Protein AF-K8F2C8-F1 (afdb_monomer_lite)

Structure (mmCIF, N/CA/C/O backbone):
data_AF-K8F2C8-F1
#
_entry.id   AF-K8F2C8-F1
#
loop_
_atom_site.group_PDB
_atom_site.id
_atom_site.type_symbol
_atom_site.label_atom_id
_atom_site.label_alt_id
_atom_site.label_comp_id
_atom_site.label_asym_id
_atom_site.label_entity_id
_atom_site.label_seq_id
_atom_site.pdbx_PDB_ins_code
_atom_site.Cartn_x
_atom_site.Cartn_y
_atom_site.Cartn_z
_atom_site.occupancy
_atom_site.B_iso_or_equiv
_atom_site.auth_seq_id
_atom_site.auth_comp_id
_atom_site.auth_asym_id
_atom_site.auth_atom_id
_atom_site.pdbx_PDB_model_num
ATOM 1 N N . MET A 1 1 ? 53.539 6.761 12.268 1.00 40.47 1 MET A N 1
ATOM 2 C CA . MET A 1 1 ? 52.309 6.015 12.620 1.00 40.47 1 MET A CA 1
ATOM 3 C C . MET A 1 1 ? 51.121 6.914 12.325 1.00 40.47 1 MET A C 1
ATOM 5 O O . MET A 1 1 ? 51.084 7.988 12.912 1.00 40.47 1 MET A O 1
ATOM 9 N N . PRO A 1 2 ? 50.198 6.564 11.417 1.00 45.69 2 PRO A N 1
ATOM 10 C CA . PRO A 1 2 ? 48.980 7.351 11.265 1.00 45.69 2 PRO A CA 1
ATOM 11 C C . PRO A 1 2 ? 48.032 7.079 12.452 1.00 45.69 2 PRO A C 1
ATOM 13 O O . PRO A 1 2 ? 48.014 5.955 12.968 1.00 45.69 2 PRO A O 1
ATOM 16 N N . PRO A 1 3 ? 47.279 8.086 12.929 1.00 49.25 3 PRO A N 1
ATOM 17 C CA . PRO A 1 3 ? 46.472 7.963 14.137 1.00 49.25 3 PRO A CA 1
ATOM 18 C C . PRO A 1 3 ? 45.245 7.069 13.907 1.00 49.25 3 PRO A C 1
ATOM 20 O O . PRO A 1 3 ? 44.587 7.124 12.868 1.00 49.25 3 PRO A O 1
ATOM 23 N N . LYS A 1 4 ? 44.935 6.232 14.905 1.00 49.88 4 LYS A N 1
ATOM 24 C CA . LYS A 1 4 ? 43.738 5.379 14.941 1.00 49.88 4 LYS A CA 1
ATOM 25 C C . LYS A 1 4 ? 42.472 6.249 14.965 1.00 49.88 4 LYS A C 1
ATOM 27 O O . LYS A 1 4 ? 42.338 7.094 15.846 1.00 49.88 4 LYS A O 1
ATOM 32 N N . LYS A 1 5 ? 41.524 6.006 14.049 1.00 49.94 5 LYS A N 1
ATOM 33 C CA . LYS A 1 5 ? 40.168 6.583 14.133 1.00 49.94 5 LYS A CA 1
ATOM 34 C C . LYS A 1 5 ? 39.400 5.950 15.309 1.00 49.94 5 LYS A C 1
ATOM 36 O O . LYS A 1 5 ? 39.512 4.735 15.500 1.00 49.94 5 LYS A O 1
ATOM 41 N N . PRO A 1 6 ? 38.633 6.736 16.087 1.00 42.62 6 PRO A N 1
ATOM 42 C CA . PRO A 1 6 ? 37.873 6.227 17.218 1.00 42.62 6 PRO A CA 1
ATOM 43 C C . PRO A 1 6 ? 36.674 5.405 16.739 1.00 42.62 6 PRO A C 1
ATOM 45 O O . PRO A 1 6 ? 35.927 5.800 15.846 1.00 42.62 6 PRO A O 1
ATOM 48 N N . SER A 1 7 ? 36.502 4.246 17.361 1.00 48.78 7 SER A N 1
ATOM 49 C CA . SER A 1 7 ? 35.310 3.411 17.283 1.00 48.78 7 SER A CA 1
ATOM 50 C C . SER A 1 7 ? 34.244 3.917 18.261 1.00 48.78 7 SER A C 1
ATOM 52 O O . SER A 1 7 ? 34.517 3.994 19.458 1.00 48.78 7 SER A O 1
ATOM 54 N N . GLY A 1 8 ? 33.028 4.186 17.778 1.00 36.22 8 GLY A N 1
ATOM 55 C CA . GLY A 1 8 ? 31.831 4.395 18.604 1.00 36.22 8 GLY A CA 1
ATOM 56 C C . GLY A 1 8 ? 30.598 4.773 17.769 1.00 36.22 8 GLY A C 1
ATOM 57 O O . GLY A 1 8 ? 30.751 5.154 16.611 1.00 36.22 8 GLY A O 1
ATOM 58 N N . PRO A 1 9 ? 29.386 4.689 18.343 1.00 43.44 9 PRO A N 1
ATOM 59 C CA . PRO A 1 9 ? 28.561 3.487 18.471 1.00 43.44 9 PRO A CA 1
ATOM 60 C C . PRO A 1 9 ? 27.470 3.416 17.382 1.00 43.44 9 PRO A C 1
ATOM 62 O O . PRO A 1 9 ? 27.145 4.400 16.725 1.00 43.44 9 PRO A O 1
ATOM 65 N N . GLY A 1 10 ? 26.920 2.219 17.163 1.00 42.66 10 GLY A N 1
ATOM 66 C CA . GLY A 1 10 ? 25.902 1.964 16.143 1.00 42.66 10 GLY A CA 1
ATOM 67 C C . GLY A 1 10 ? 24.552 2.645 16.399 1.00 42.66 10 GLY A C 1
ATOM 68 O O . GLY A 1 10 ? 24.189 2.917 17.539 1.00 42.66 10 GLY A O 1
ATOM 69 N N . GLY A 1 11 ? 23.787 2.825 15.316 1.00 41.03 11 GLY A N 1
ATOM 70 C CA . GLY A 1 11 ? 22.353 3.131 15.361 1.00 41.03 11 GLY A CA 1
ATOM 71 C C . GLY A 1 11 ? 21.960 4.448 14.696 1.00 41.03 11 GLY A C 1
ATOM 72 O O . GLY A 1 11 ? 21.657 5.421 15.370 1.00 41.03 11 GLY A O 1
ATOM 73 N N . GLY A 1 12 ? 21.914 4.470 13.366 1.00 32.62 12 GLY A N 1
ATOM 74 C CA . GLY A 1 12 ? 21.302 5.550 12.593 1.00 32.62 12 GLY A CA 1
ATOM 75 C C . GLY A 1 12 ? 21.410 5.234 11.108 1.00 32.62 12 GLY A C 1
ATOM 76 O O . GLY A 1 12 ? 22.465 4.798 10.652 1.00 32.62 12 GLY A O 1
ATOM 77 N N . SER A 1 13 ? 20.331 5.399 10.349 1.00 44.53 13 SER A N 1
ATOM 78 C CA . SER A 1 13 ? 20.260 5.227 8.891 1.00 44.53 13 SER A CA 1
ATOM 79 C C . SER A 1 13 ? 21.049 6.317 8.143 1.00 44.53 13 SER A C 1
ATOM 81 O O . SER A 1 13 ? 20.544 6.987 7.247 1.00 44.53 13 SER A O 1
ATOM 83 N N . GLY A 1 14 ? 22.320 6.498 8.506 1.00 46.97 14 GLY A N 1
ATOM 84 C CA . GLY A 1 14 ? 23.262 7.340 7.789 1.00 46.97 14 GLY A CA 1
ATOM 85 C C . GLY A 1 14 ? 23.516 6.737 6.415 1.00 46.97 14 GLY A C 1
ATOM 86 O O . GLY A 1 14 ? 23.875 5.559 6.309 1.00 46.97 14 GLY A O 1
ATOM 87 N N . LYS A 1 15 ? 23.303 7.533 5.362 1.00 58.59 15 LYS A N 1
ATOM 88 C CA . LYS A 1 15 ? 23.660 7.201 3.977 1.00 58.59 15 LYS A CA 1
ATOM 89 C C . LYS A 1 15 ? 25.053 6.556 3.983 1.00 58.59 15 LYS A C 1
ATOM 91 O O . LYS A 1 15 ? 26.046 7.207 4.299 1.00 58.59 15 LYS A O 1
ATOM 96 N N . ARG A 1 16 ? 25.129 5.246 3.721 1.00 61.78 16 ARG A N 1
ATOM 97 C CA . ARG A 1 16 ? 26.404 4.516 3.777 1.00 61.78 16 ARG A CA 1
ATOM 98 C C . ARG A 1 16 ? 27.283 5.003 2.630 1.00 61.78 16 ARG A C 1
ATOM 100 O O . ARG A 1 16 ? 26.817 5.053 1.492 1.00 61.78 16 ARG A O 1
ATOM 107 N N . ARG A 1 17 ? 28.543 5.333 2.930 1.00 69.88 17 ARG A N 1
ATOM 108 C CA . ARG A 1 17 ? 29.541 5.718 1.922 1.00 69.88 17 ARG A CA 1
ATOM 109 C C . ARG A 1 17 ? 29.597 4.640 0.819 1.00 69.88 17 ARG A C 1
ATOM 111 O O . ARG A 1 17 ? 29.743 3.460 1.161 1.00 69.88 17 ARG A O 1
ATOM 118 N N . PRO A 1 18 ? 29.436 4.995 -0.471 1.00 66.19 18 PRO A N 1
ATOM 119 C CA . PRO A 1 18 ? 29.554 4.037 -1.566 1.00 66.19 18 PRO A CA 1
ATOM 120 C C . PRO A 1 18 ? 30.934 3.372 -1.570 1.00 66.19 18 PRO A C 1
ATOM 122 O O . PRO A 1 18 ? 31.946 3.999 -1.268 1.00 66.19 18 PRO A O 1
ATOM 125 N N . SER A 1 19 ? 30.987 2.084 -1.908 1.00 81.75 19 SER A N 1
ATOM 126 C CA . SER A 1 19 ? 32.263 1.374 -2.049 1.00 81.75 19 SER A CA 1
ATOM 127 C C . SER A 1 19 ? 33.006 1.844 -3.305 1.00 81.75 19 SER A C 1
ATOM 129 O O . SER A 1 19 ? 32.373 2.045 -4.340 1.00 81.75 19 SER A O 1
ATOM 131 N N . ALA A 1 20 ? 34.342 1.896 -3.250 1.00 82.81 20 ALA A N 1
ATOM 132 C CA . ALA A 1 20 ? 35.220 2.167 -4.399 1.00 82.81 20 ALA A CA 1
ATOM 133 C C . ALA A 1 20 ? 34.895 1.317 -5.636 1.00 82.81 20 ALA A C 1
ATOM 135 O O . ALA A 1 20 ? 34.961 1.791 -6.768 1.00 82.81 20 ALA A O 1
ATOM 136 N N . TYR A 1 21 ? 34.459 0.076 -5.413 1.00 83.94 21 TYR A N 1
ATOM 137 C CA . TYR A 1 21 ? 34.021 -0.811 -6.483 1.00 83.94 21 TYR A CA 1
ATOM 138 C C . TYR A 1 21 ? 32.757 -0.308 -7.195 1.00 83.94 21 TYR A C 1
ATOM 140 O O . TYR A 1 21 ? 32.628 -0.480 -8.401 1.00 83.94 21 TYR A O 1
ATOM 148 N N . ILE A 1 22 ? 31.825 0.329 -6.482 1.00 84.44 22 ILE A N 1
ATOM 149 C CA . ILE A 1 22 ? 30.572 0.826 -7.064 1.00 84.44 22 ILE A CA 1
ATOM 150 C C . ILE A 1 22 ? 30.851 1.989 -8.016 1.00 84.44 22 ILE A C 1
ATOM 152 O O . ILE A 1 22 ? 30.393 1.931 -9.154 1.00 84.44 22 ILE A O 1
ATOM 156 N N . VAL A 1 23 ? 31.667 2.965 -7.611 1.00 85.12 23 VAL A N 1
ATOM 157 C CA . VAL A 1 23 ? 32.076 4.083 -8.484 1.00 85.12 23 VAL A CA 1
ATOM 158 C C . VAL A 1 23 ? 32.865 3.579 -9.695 1.00 85.12 23 VAL A C 1
ATOM 160 O O . VAL A 1 23 ? 32.592 3.955 -10.837 1.00 85.12 23 VAL A O 1
ATOM 163 N N . PHE A 1 24 ? 33.758 2.611 -9.482 1.00 87.12 24 PHE A N 1
ATOM 164 C CA . PHE A 1 24 ? 34.440 1.939 -10.583 1.00 87.12 24 PHE A CA 1
ATOM 165 C C . PHE A 1 24 ? 33.460 1.261 -11.549 1.00 87.12 24 PHE A C 1
ATOM 167 O O . PHE A 1 24 ? 33.586 1.412 -12.767 1.00 87.12 24 PHE A O 1
ATOM 174 N N . THR A 1 25 ? 32.466 0.531 -11.029 1.00 86.06 25 THR A N 1
ATOM 175 C CA . THR A 1 25 ? 31.481 -0.154 -11.871 1.00 86.06 25 THR A CA 1
ATOM 176 C C . THR A 1 25 ? 30.634 0.821 -12.671 1.00 86.06 25 THR A C 1
ATOM 178 O O . THR A 1 25 ? 30.349 0.521 -13.824 1.00 86.06 25 THR A O 1
ATOM 181 N N . THR A 1 26 ? 30.259 1.977 -12.114 1.00 86.56 26 THR A N 1
ATOM 182 C CA . THR A 1 26 ? 29.463 2.986 -12.824 1.00 86.56 26 THR A CA 1
ATOM 183 C C . THR A 1 26 ? 30.246 3.622 -13.964 1.00 86.56 26 THR A C 1
ATOM 185 O O . THR A 1 26 ? 29.715 3.733 -15.066 1.00 86.56 26 THR A O 1
ATOM 188 N N . GLU A 1 27 ? 31.522 3.943 -13.750 1.00 86.38 27 GLU A N 1
ATOM 189 C CA . GLU A 1 27 ? 32.384 4.523 -14.789 1.00 86.38 27 GLU A CA 1
ATOM 190 C C . GLU A 1 27 ? 32.731 3.522 -15.892 1.00 86.38 27 GLU A C 1
ATOM 192 O O . GLU A 1 27 ? 32.796 3.863 -17.072 1.00 86.38 27 GLU A O 1
ATOM 197 N N . ASN A 1 28 ? 32.917 2.254 -15.524 1.00 86.44 28 ASN A N 1
ATOM 198 C CA . ASN A 1 28 ? 33.346 1.221 -16.462 1.00 86.44 28 ASN A CA 1
ATOM 199 C C . ASN A 1 28 ? 32.180 0.495 -17.141 1.00 86.44 28 ASN A C 1
ATOM 201 O O . ASN A 1 28 ? 32.417 -0.292 -18.059 1.00 86.44 28 ASN A O 1
ATOM 205 N N . ARG A 1 29 ? 30.928 0.753 -16.737 1.00 87.19 29 ARG A N 1
ATOM 206 C CA . ARG A 1 29 ? 29.737 0.079 -17.276 1.00 87.19 29 ARG A CA 1
ATOM 207 C C . ARG A 1 29 ? 29.555 0.304 -18.767 1.00 87.19 29 ARG A C 1
ATOM 209 O O . ARG A 1 29 ? 29.344 -0.661 -19.498 1.00 87.19 29 ARG A O 1
ATOM 216 N N . GLU A 1 30 ? 29.652 1.550 -19.217 1.00 88.00 30 GLU A N 1
ATOM 217 C CA . GLU A 1 30 ? 29.448 1.891 -20.628 1.00 88.00 30 GLU A CA 1
ATOM 218 C C . GLU A 1 30 ? 30.614 1.407 -21.499 1.00 88.00 30 GLU A C 1
ATOM 220 O O . GLU A 1 30 ? 30.388 0.862 -22.577 1.00 88.00 30 GLU A O 1
ATOM 225 N N . SER A 1 31 ? 31.852 1.479 -20.995 1.00 89.19 31 SER A N 1
ATOM 226 C CA . SER A 1 31 ? 33.018 0.886 -21.665 1.00 89.19 31 SER A CA 1
ATOM 227 C C . SER A 1 31 ? 32.883 -0.636 -21.805 1.00 89.19 31 SER A C 1
ATOM 229 O O . SER A 1 31 ? 33.101 -1.181 -22.885 1.00 89.19 31 SER A O 1
ATOM 231 N N . ALA A 1 32 ? 32.479 -1.329 -20.738 1.00 86.38 32 ALA A N 1
ATOM 232 C CA . ALA A 1 32 ? 32.255 -2.772 -20.760 1.00 86.38 32 ALA A CA 1
ATOM 233 C C . ALA A 1 32 ? 31.111 -3.160 -21.712 1.00 86.38 32 ALA A C 1
ATOM 235 O O . ALA A 1 32 ? 31.209 -4.146 -22.437 1.00 86.38 32 ALA A O 1
ATOM 236 N N . LYS A 1 33 ? 30.036 -2.364 -21.752 1.00 87.06 33 LYS A N 1
ATOM 237 C CA . LYS A 1 33 ? 28.908 -2.558 -22.669 1.00 87.06 33 LYS A CA 1
ATOM 238 C C . LYS A 1 33 ? 29.323 -2.378 -24.130 1.00 87.06 33 LYS A C 1
ATOM 240 O O . LYS A 1 33 ? 28.938 -3.196 -24.960 1.00 87.06 33 LYS A O 1
ATOM 245 N N . LYS A 1 34 ? 30.112 -1.345 -24.439 1.00 87.06 34 LYS A N 1
ATOM 246 C CA . LYS A 1 34 ? 30.620 -1.084 -25.791 1.00 87.06 34 LYS A CA 1
ATOM 247 C C . LYS A 1 34 ? 31.548 -2.203 -26.269 1.00 87.06 34 LYS A C 1
ATOM 249 O O . LYS A 1 34 ? 31.347 -2.712 -27.363 1.00 87.06 34 LYS A O 1
ATOM 254 N N . GLU A 1 35 ? 32.470 -2.656 -25.420 1.00 87.38 35 GLU A N 1
ATOM 255 C CA . GLU A 1 35 ? 33.380 -3.761 -25.754 1.00 87.38 35 GLU A CA 1
ATOM 256 C C . GLU A 1 35 ? 32.621 -5.071 -26.011 1.00 87.38 35 GLU A C 1
ATOM 258 O O . GLU A 1 35 ? 32.921 -5.799 -26.955 1.00 87.38 35 GLU A O 1
ATOM 263 N N . LEU A 1 36 ? 31.608 -5.380 -25.196 1.00 85.62 36 LEU A N 1
ATOM 264 C CA . LEU A 1 36 ? 30.788 -6.572 -25.416 1.00 85.62 36 LEU A CA 1
ATOM 265 C C . LEU A 1 36 ? 29.954 -6.464 -26.702 1.00 85.62 36 LEU A C 1
ATOM 267 O O . LEU A 1 36 ? 29.797 -7.462 -27.402 1.00 85.62 36 LEU A O 1
ATOM 271 N N . ASN A 1 37 ? 29.476 -5.264 -27.039 1.00 84.62 37 ASN A N 1
ATOM 272 C CA . ASN A 1 37 ? 28.757 -4.999 -28.283 1.00 84.62 37 ASN A CA 1
ATOM 273 C C . ASN A 1 37 ? 29.657 -5.175 -29.522 1.00 84.62 37 ASN A C 1
ATOM 275 O O . ASN A 1 37 ? 29.259 -5.824 -30.485 1.00 84.62 37 ASN A O 1
ATOM 279 N N . GLU A 1 38 ? 30.891 -4.667 -29.471 1.00 86.62 38 GLU A N 1
ATOM 280 C CA . GLU A 1 38 ? 31.903 -4.819 -30.531 1.00 86.62 38 GLU A CA 1
ATOM 281 C C . GLU A 1 38 ? 32.352 -6.276 -30.711 1.00 86.62 38 GLU A C 1
ATOM 283 O O . GLU A 1 38 ? 32.602 -6.717 -31.829 1.00 86.62 38 GLU A O 1
ATOM 288 N N . LYS A 1 39 ? 32.374 -7.060 -29.627 1.00 82.88 39 LYS A N 1
ATOM 289 C CA . LYS A 1 39 ? 32.643 -8.509 -29.654 1.00 82.88 39 LYS A CA 1
ATOM 290 C C . LYS A 1 39 ? 31.464 -9.354 -30.164 1.00 82.88 39 LYS A C 1
ATOM 292 O O . LYS A 1 39 ? 31.506 -10.578 -30.065 1.00 82.88 39 LYS A O 1
ATOM 297 N N . GLY A 1 40 ? 30.417 -8.725 -30.702 1.00 80.00 40 GLY A N 1
ATOM 298 C CA . GLY A 1 40 ? 29.272 -9.395 -31.324 1.00 80.00 40 GLY A CA 1
ATOM 299 C C . GLY A 1 40 ? 28.087 -9.651 -30.390 1.00 80.00 40 GLY A C 1
ATOM 300 O O . GLY A 1 40 ? 27.090 -10.230 -30.818 1.00 80.00 40 GLY A O 1
ATOM 301 N N . ASN A 1 41 ? 28.140 -9.203 -29.130 1.00 74.38 41 ASN A N 1
ATOM 302 C CA . ASN A 1 41 ? 27.009 -9.302 -28.211 1.00 74.38 41 ASN A CA 1
ATOM 303 C C . ASN A 1 41 ? 26.144 -8.036 -28.302 1.00 74.38 41 ASN A C 1
ATOM 305 O O . ASN A 1 41 ? 26.246 -7.151 -27.456 1.00 74.38 41 ASN A O 1
ATOM 309 N N . LEU A 1 42 ? 25.282 -7.970 -29.327 1.00 70.38 42 LEU A N 1
ATOM 310 C CA . LEU A 1 42 ? 24.439 -6.810 -29.683 1.00 70.38 42 LEU A CA 1
ATOM 311 C C . LEU A 1 42 ? 23.580 -6.256 -28.527 1.00 70.38 42 LEU A C 1
ATOM 313 O O . LEU A 1 42 ? 23.116 -5.115 -28.559 1.00 70.38 42 LEU A O 1
ATOM 317 N N . LYS A 1 43 ? 23.350 -7.067 -27.487 1.00 75.31 43 LYS A N 1
ATOM 318 C CA . LYS A 1 43 ? 22.657 -6.664 -26.264 1.00 75.31 43 LYS A CA 1
ATOM 319 C C . LYS A 1 43 ? 23.249 -7.400 -25.057 1.00 75.31 43 LYS A C 1
ATOM 321 O O . LYS A 1 43 ? 22.684 -8.405 -24.623 1.00 75.31 43 LYS A O 1
ATOM 326 N N . PRO A 1 44 ? 24.363 -6.911 -24.486 1.00 77.44 44 PRO A N 1
ATOM 327 C CA . PRO A 1 44 ? 25.031 -7.626 -23.415 1.00 77.44 44 PRO A CA 1
ATOM 328 C C . PRO A 1 44 ? 24.170 -7.655 -22.154 1.00 77.44 44 PRO A C 1
ATOM 330 O O . PRO A 1 44 ? 23.658 -6.630 -21.693 1.00 77.44 44 PRO A O 1
ATOM 333 N N . GLY A 1 45 ? 23.996 -8.856 -21.601 1.00 81.62 45 GLY A N 1
ATOM 334 C CA . GLY A 1 45 ? 23.251 -9.060 -20.369 1.00 81.62 45 GLY A CA 1
ATOM 335 C C . GLY A 1 45 ? 23.963 -8.420 -19.180 1.00 81.62 45 GLY A C 1
ATOM 336 O O . GLY A 1 45 ? 25.190 -8.314 -19.140 1.00 81.62 45 GLY A O 1
ATOM 337 N N . MET A 1 46 ? 23.198 -8.030 -18.157 1.00 79.44 46 MET A N 1
ATOM 338 C CA . MET A 1 46 ? 23.757 -7.435 -16.935 1.00 79.44 46 MET A CA 1
ATOM 339 C C . MET A 1 46 ? 24.815 -8.332 -16.267 1.00 79.44 46 MET A C 1
ATOM 341 O O . MET A 1 46 ? 25.772 -7.819 -15.692 1.00 79.44 46 MET A O 1
ATOM 345 N N . GLY A 1 47 ? 24.674 -9.658 -16.386 1.00 81.56 47 GLY A N 1
ATOM 346 C CA . GLY A 1 47 ? 25.643 -10.630 -15.877 1.00 81.56 47 GLY A CA 1
ATOM 347 C C . GLY A 1 47 ? 26.984 -10.621 -16.616 1.00 81.56 47 GLY A C 1
ATOM 348 O O . GLY A 1 47 ? 28.025 -10.726 -15.973 1.00 81.56 47 GLY A O 1
ATOM 349 N N . ASP A 1 48 ? 26.988 -10.443 -17.937 1.00 82.38 48 ASP A N 1
ATOM 350 C CA . ASP A 1 48 ? 28.222 -10.442 -18.736 1.00 82.38 48 ASP A CA 1
ATOM 351 C C . ASP A 1 48 ? 29.008 -9.145 -18.537 1.00 82.38 48 ASP A C 1
ATOM 353 O O . ASP A 1 48 ? 30.226 -9.165 -18.356 1.00 82.38 48 ASP A O 1
ATOM 357 N N . ILE A 1 49 ? 28.288 -8.023 -18.444 1.00 82.88 49 ILE A N 1
ATOM 358 C CA . ILE A 1 49 ? 28.853 -6.720 -18.081 1.00 82.88 49 ILE A CA 1
ATOM 359 C C . ILE A 1 49 ? 29.493 -6.794 -16.686 1.00 82.88 49 ILE A C 1
ATOM 361 O O . ILE A 1 49 ? 30.629 -6.361 -16.499 1.00 82.88 49 ILE A O 1
ATOM 365 N N . ALA A 1 50 ? 28.804 -7.391 -15.707 1.00 85.25 50 ALA A N 1
ATOM 366 C CA . ALA A 1 50 ? 29.324 -7.536 -14.348 1.00 85.25 50 ALA A CA 1
ATOM 367 C C . ALA A 1 50 ? 30.579 -8.425 -14.282 1.00 85.25 50 ALA A C 1
ATOM 369 O O . ALA A 1 50 ? 31.522 -8.088 -13.564 1.00 85.25 50 ALA A O 1
ATOM 370 N N . LYS A 1 51 ? 30.628 -9.524 -15.048 1.00 87.25 51 LYS A N 1
ATOM 371 C CA . LYS A 1 51 ? 31.816 -10.392 -15.142 1.00 87.25 51 LYS A CA 1
ATOM 372 C C . LYS A 1 51 ? 33.020 -9.644 -15.716 1.00 87.25 51 LYS A C 1
ATOM 374 O O . LYS A 1 51 ? 34.108 -9.738 -15.152 1.00 87.25 51 LYS A O 1
ATOM 379 N N . LEU A 1 52 ? 32.822 -8.869 -16.786 1.00 86.00 52 LEU A N 1
ATOM 380 C CA . LEU A 1 52 ? 33.893 -8.095 -17.419 1.00 86.00 52 LEU A CA 1
ATOM 381 C C . LEU A 1 52 ? 34.433 -7.002 -16.482 1.00 86.00 52 LEU A C 1
ATOM 383 O O . LEU A 1 52 ? 35.642 -6.885 -16.300 1.00 86.00 52 LEU A O 1
ATOM 387 N N . ILE A 1 53 ? 33.546 -6.252 -15.821 1.00 87.25 53 ILE A N 1
ATOM 388 C CA . ILE A 1 53 ? 33.926 -5.206 -14.857 1.00 87.25 53 ILE A CA 1
ATOM 389 C C . ILE A 1 53 ? 34.628 -5.806 -13.634 1.00 87.25 53 ILE A C 1
ATOM 391 O O . ILE A 1 53 ? 35.642 -5.274 -13.189 1.00 87.25 53 ILE A O 1
ATOM 395 N N . SER A 1 54 ? 34.140 -6.933 -13.106 1.00 85.31 54 SER A N 1
ATOM 396 C CA . SER A 1 54 ? 34.787 -7.619 -11.982 1.00 85.31 54 SER A CA 1
ATOM 397 C C . SER A 1 54 ? 36.189 -8.114 -12.348 1.00 85.31 54 SER A C 1
ATOM 399 O O . SER A 1 54 ? 37.113 -7.977 -11.546 1.00 85.31 54 SER A O 1
ATOM 401 N N . GLY A 1 55 ? 36.372 -8.634 -13.567 1.00 86.38 55 GLY A N 1
ATOM 402 C CA . GLY A 1 55 ? 37.686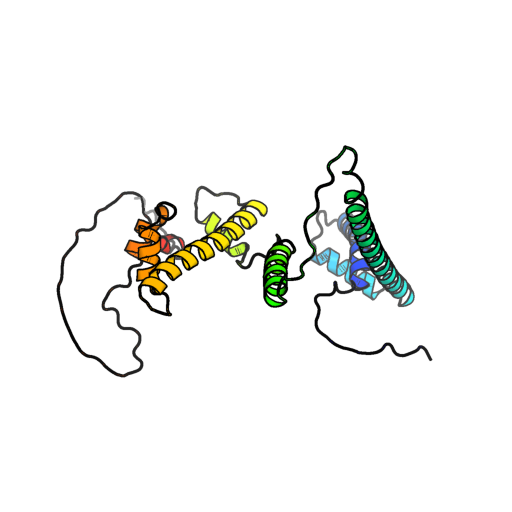 -9.004 -14.096 1.00 86.38 55 GLY A CA 1
ATOM 403 C C . GLY A 1 55 ? 38.634 -7.809 -14.185 1.00 86.38 55 GLY A C 1
ATOM 404 O O . GLY A 1 55 ? 39.763 -7.889 -13.708 1.00 86.38 55 GLY A O 1
ATOM 405 N N . ARG A 1 56 ? 38.154 -6.669 -14.700 1.00 86.88 56 ARG A N 1
ATOM 406 C CA . ARG A 1 56 ? 38.936 -5.425 -14.738 1.00 86.88 56 ARG A CA 1
ATOM 407 C C . ARG A 1 56 ? 39.334 -4.972 -13.333 1.00 86.88 56 ARG A C 1
ATOM 409 O O . ARG A 1 56 ? 40.513 -4.769 -13.093 1.00 86.88 56 ARG A O 1
ATOM 416 N N . TRP A 1 57 ? 38.401 -4.918 -12.380 1.00 86.06 57 TRP A N 1
ATOM 417 C CA . TRP A 1 57 ? 38.691 -4.526 -10.991 1.00 86.06 57 TRP A CA 1
ATOM 418 C C . TRP A 1 57 ? 39.750 -5.402 -10.310 1.00 86.06 57 TRP A C 1
ATOM 420 O O . TRP A 1 57 ? 40.563 -4.902 -9.537 1.00 86.06 57 TRP A O 1
ATOM 430 N N . LYS A 1 58 ? 39.755 -6.711 -10.590 1.00 88.50 58 LYS A N 1
ATOM 431 C CA . LYS A 1 58 ? 40.774 -7.634 -10.066 1.00 88.50 58 LYS A CA 1
ATOM 432 C C . LYS A 1 58 ? 42.163 -7.367 -10.647 1.00 88.50 58 LYS A C 1
ATOM 434 O O . LYS A 1 58 ? 43.139 -7.559 -9.932 1.00 88.50 58 LYS A O 1
ATOM 439 N N . ASN A 1 59 ? 42.228 -6.914 -11.897 1.00 87.50 59 ASN A N 1
ATOM 440 C CA . ASN A 1 59 ? 43.474 -6.617 -12.602 1.00 87.50 59 ASN A CA 1
ATOM 441 C C . ASN A 1 59 ? 43.994 -5.192 -12.358 1.00 87.50 59 ASN A C 1
ATOM 443 O O . ASN A 1 59 ? 45.122 -4.905 -12.742 1.00 87.50 59 ASN A O 1
ATOM 447 N N . LEU A 1 60 ? 43.204 -4.311 -11.730 1.00 86.56 60 LEU A N 1
ATOM 448 C CA . LEU A 1 60 ? 43.683 -2.995 -11.307 1.00 86.56 60 LEU A CA 1
ATOM 449 C C . LEU A 1 60 ? 44.737 -3.133 -10.204 1.00 86.56 60 LEU A C 1
ATOM 451 O O . LEU A 1 60 ? 44.589 -3.921 -9.259 1.00 86.56 60 LEU A O 1
ATOM 455 N N . THR A 1 61 ? 45.763 -2.297 -10.299 1.00 88.12 61 THR A N 1
ATOM 456 C CA . THR A 1 61 ? 46.776 -2.120 -9.257 1.00 88.12 61 THR A CA 1
ATOM 457 C C . THR A 1 61 ? 46.178 -1.452 -8.013 1.00 88.12 61 THR A C 1
ATOM 459 O O . THR A 1 61 ? 45.118 -0.821 -8.065 1.00 88.12 61 THR A O 1
ATOM 462 N N . GLU A 1 62 ? 46.835 -1.587 -6.857 1.00 82.12 62 GLU A N 1
ATOM 463 C CA . GLU A 1 62 ? 46.353 -0.936 -5.629 1.00 82.12 62 GLU A CA 1
ATOM 464 C C . GLU A 1 62 ? 46.378 0.596 -5.725 1.00 82.12 62 GLU A C 1
ATOM 466 O O . GLU A 1 62 ? 45.506 1.242 -5.149 1.00 82.12 62 GLU A O 1
ATOM 471 N N . GLU A 1 63 ? 47.287 1.175 -6.513 1.00 84.81 63 GLU A N 1
ATOM 472 C CA . GLU A 1 63 ? 47.346 2.617 -6.792 1.00 84.81 63 GLU A CA 1
ATOM 473 C C . GLU A 1 63 ? 46.138 3.088 -7.617 1.00 84.81 63 GLU A C 1
ATOM 475 O O . GLU A 1 63 ? 45.496 4.091 -7.302 1.00 84.81 63 GLU A O 1
ATOM 480 N N . GLU A 1 64 ? 45.741 2.321 -8.633 1.00 84.44 64 GLU A N 1
ATOM 481 C CA . GLU A 1 64 ? 44.549 2.634 -9.425 1.00 84.44 64 GLU A CA 1
ATOM 482 C C . GLU A 1 64 ? 43.268 2.458 -8.608 1.00 84.44 64 GLU A C 1
ATOM 484 O O . GLU A 1 64 ? 42.352 3.273 -8.707 1.00 84.44 64 GLU A O 1
A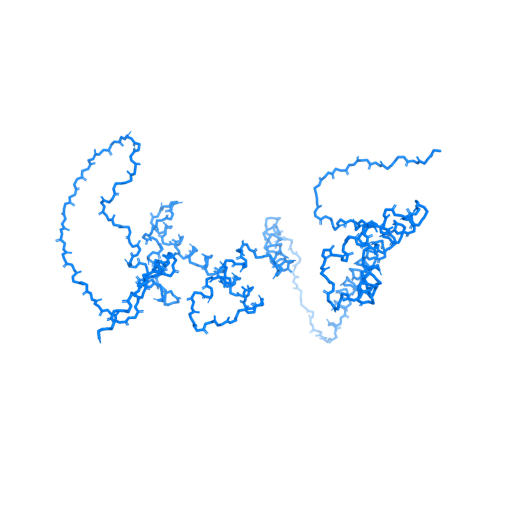TOM 489 N N . LYS A 1 65 ? 43.199 1.437 -7.744 1.00 83.00 65 LYS A N 1
ATOM 490 C CA . LYS A 1 65 ? 42.081 1.279 -6.798 1.00 83.00 65 LYS A CA 1
ATOM 491 C C . LYS A 1 65 ? 42.043 2.409 -5.774 1.00 83.00 65 LYS A C 1
ATOM 493 O O . LYS A 1 65 ? 40.952 2.807 -5.366 1.00 83.00 65 LYS A O 1
ATOM 498 N N . GLN A 1 66 ? 43.202 2.922 -5.362 1.00 84.81 66 GLN A N 1
ATOM 499 C CA . GLN A 1 66 ? 43.316 4.051 -4.443 1.00 84.81 66 GLN A CA 1
ATOM 500 C C . GLN A 1 66 ? 42.701 5.320 -5.047 1.00 84.81 66 GLN A C 1
ATOM 502 O O . GLN A 1 66 ? 41.908 5.974 -4.374 1.00 84.81 66 GLN A O 1
ATOM 507 N N . LYS A 1 67 ? 42.906 5.571 -6.345 1.00 87.44 67 LYS A N 1
ATOM 508 C CA . LYS A 1 67 ? 42.230 6.658 -7.075 1.00 87.44 67 LYS A CA 1
ATOM 509 C C . LYS A 1 67 ? 40.701 6.573 -6.987 1.00 87.44 67 LYS A C 1
ATOM 511 O O . LYS A 1 67 ? 40.034 7.589 -6.809 1.00 87.44 67 LYS A O 1
ATOM 516 N N . PHE A 1 68 ? 40.125 5.370 -7.072 1.00 84.31 68 PHE A N 1
ATOM 517 C CA . PHE A 1 68 ? 38.675 5.189 -6.913 1.00 84.31 68 PHE A CA 1
ATOM 518 C C . PHE A 1 68 ? 38.213 5.337 -5.460 1.00 84.31 68 PHE A C 1
ATOM 520 O O . PHE A 1 68 ? 37.104 5.814 -5.233 1.00 84.31 68 PHE A O 1
ATOM 527 N N . LYS A 1 69 ? 39.041 4.973 -4.471 1.00 82.94 69 LYS A N 1
ATOM 528 C CA . LYS A 1 69 ? 38.747 5.213 -3.046 1.00 82.94 69 LYS A CA 1
ATOM 529 C C . LYS A 1 69 ? 38.711 6.711 -2.736 1.00 82.94 69 LYS A C 1
ATOM 531 O O . LYS A 1 69 ? 37.742 7.169 -2.143 1.00 82.94 69 LYS A O 1
ATOM 536 N N . GLU A 1 70 ? 39.706 7.458 -3.204 1.00 85.38 70 GLU A N 1
ATOM 537 C CA . GLU A 1 70 ? 39.785 8.916 -3.042 1.00 85.38 70 GLU A CA 1
ATOM 538 C C . GLU A 1 70 ? 38.647 9.626 -3.772 1.00 85.38 70 GLU A C 1
ATOM 540 O O . GLU A 1 70 ? 38.019 10.527 -3.222 1.00 85.38 70 GLU A O 1
ATOM 545 N N . LYS A 1 71 ? 38.307 9.172 -4.984 1.00 81.81 71 LYS A N 1
ATOM 546 C CA . LYS A 1 71 ? 37.159 9.700 -5.725 1.00 81.81 71 LYS A CA 1
ATOM 547 C C . LYS A 1 71 ? 35.834 9.468 -4.991 1.00 81.81 71 LYS A C 1
ATOM 549 O O . LYS A 1 71 ? 35.015 10.377 -4.933 1.00 81.81 71 LYS A O 1
ATOM 554 N N . CYS A 1 72 ? 35.641 8.294 -4.386 1.00 82.12 72 CYS A N 1
ATOM 555 C CA . CYS A 1 72 ? 34.461 8.032 -3.553 1.00 82.12 72 CYS A CA 1
ATOM 556 C C . CYS A 1 72 ? 34.403 8.927 -2.315 1.00 82.12 72 CYS A C 1
ATOM 558 O O . CYS A 1 72 ? 33.317 9.341 -1.921 1.00 82.12 72 CYS A O 1
ATOM 560 N N . GLU A 1 73 ? 35.549 9.177 -1.680 1.00 79.75 73 GLU A N 1
ATOM 561 C CA . GLU A 1 73 ? 35.640 10.035 -0.497 1.00 79.75 73 GLU A CA 1
ATOM 562 C C . GLU A 1 73 ? 35.283 11.477 -0.861 1.00 79.75 73 GLU A C 1
ATOM 564 O O . GLU A 1 73 ? 34.374 12.048 -0.265 1.00 79.75 73 GLU A O 1
ATOM 569 N N . LYS A 1 74 ? 35.873 11.991 -1.942 1.00 83.00 74 LYS A N 1
ATOM 570 C CA . LYS A 1 74 ? 35.599 13.330 -2.460 1.00 83.00 74 LYS A CA 1
ATOM 571 C C . LYS A 1 74 ? 34.140 13.524 -2.887 1.00 83.00 74 LYS A C 1
ATOM 573 O O . LYS A 1 74 ? 33.520 14.490 -2.465 1.00 83.00 74 LYS A O 1
ATOM 578 N N . GLU A 1 75 ? 33.563 12.611 -3.673 1.00 81.19 75 GLU A N 1
ATOM 579 C CA . GLU A 1 75 ? 32.160 12.727 -4.116 1.00 81.19 75 GLU A CA 1
ATOM 580 C C . GLU A 1 75 ? 31.161 12.633 -2.954 1.00 81.19 75 GLU A C 1
ATOM 582 O O . GLU A 1 75 ? 30.087 13.237 -2.999 1.00 81.19 75 GLU A O 1
ATOM 587 N N . PHE A 1 76 ? 31.490 11.865 -1.911 1.00 79.12 76 PHE A N 1
ATOM 588 C CA . PHE A 1 76 ? 30.660 11.783 -0.715 1.00 79.12 76 PHE A CA 1
ATOM 589 C C . PHE A 1 76 ? 30.733 13.075 0.099 1.00 79.12 76 PHE A C 1
ATOM 591 O O . PHE A 1 76 ? 29.688 13.600 0.479 1.00 79.12 76 PHE A O 1
ATOM 598 N N . ASP A 1 77 ? 31.939 13.593 0.326 1.00 76.69 77 ASP A N 1
ATOM 599 C CA . ASP A 1 77 ? 32.152 14.804 1.115 1.00 76.69 77 ASP A CA 1
ATOM 600 C C . ASP A 1 77 ? 31.582 16.043 0.390 1.00 76.69 77 ASP A C 1
ATOM 602 O O . ASP A 1 77 ? 30.875 16.833 1.009 1.00 76.69 77 ASP A O 1
ATOM 606 N N . GLU A 1 78 ? 31.744 16.159 -0.936 1.00 82.19 78 GLU A N 1
ATOM 607 C CA . GLU A 1 78 ? 31.120 17.219 -1.754 1.00 82.19 78 GLU A CA 1
ATOM 608 C C . GLU A 1 78 ? 29.587 17.157 -1.726 1.00 82.19 78 GLU A C 1
ATOM 610 O O . GLU A 1 78 ? 28.900 18.179 -1.761 1.00 82.19 78 GLU A O 1
ATOM 615 N N . LYS A 1 79 ? 29.017 15.948 -1.693 1.00 77.44 79 LYS A N 1
ATOM 616 C CA . LYS A 1 79 ? 27.568 15.773 -1.588 1.00 77.44 79 LYS A CA 1
ATOM 617 C C . LYS A 1 79 ? 27.064 16.149 -0.197 1.00 77.44 79 LYS A C 1
ATOM 619 O O . LYS A 1 79 ? 26.019 16.783 -0.097 1.00 77.44 79 LYS A O 1
ATOM 624 N N . GLU A 1 80 ? 27.787 15.774 0.853 1.00 77.12 80 GLU A N 1
ATOM 625 C CA . GLU A 1 80 ? 27.470 16.151 2.232 1.00 77.12 80 GLU A CA 1
ATOM 626 C C . GLU A 1 80 ? 27.583 17.672 2.435 1.00 77.12 80 GLU A C 1
ATOM 628 O O . GLU A 1 80 ? 26.734 18.276 3.090 1.00 77.12 80 GLU A O 1
ATOM 633 N N . GLU A 1 81 ? 28.580 18.307 1.818 1.00 78.88 81 GLU A N 1
ATOM 634 C CA . GLU A 1 81 ? 28.748 19.759 1.808 1.00 78.88 81 GLU A CA 1
ATOM 635 C C . GLU A 1 81 ? 27.630 20.461 1.029 1.00 78.88 81 GLU A C 1
ATOM 637 O O . GLU A 1 81 ? 27.055 21.424 1.533 1.00 78.88 81 GLU A O 1
ATOM 642 N N . ARG A 1 82 ? 27.240 19.944 -0.145 1.00 75.75 82 ARG A N 1
ATOM 643 C CA . ARG A 1 82 ? 26.094 20.462 -0.909 1.00 75.75 82 ARG A CA 1
ATOM 644 C C . ARG A 1 82 ? 24.794 20.375 -0.111 1.00 75.75 82 ARG A C 1
ATOM 646 O O . ARG A 1 82 ? 24.072 21.359 -0.041 1.00 75.75 82 ARG A O 1
ATOM 653 N N . GLU A 1 83 ? 24.528 19.233 0.523 1.00 79.81 83 GLU A N 1
ATOM 654 C CA . GLU A 1 83 ? 23.350 19.043 1.383 1.00 79.81 83 GLU A CA 1
ATOM 655 C C . GLU A 1 83 ? 23.389 19.974 2.613 1.00 79.81 83 GLU A C 1
ATOM 657 O O . GLU A 1 83 ? 22.356 20.471 3.063 1.00 79.81 83 GLU A O 1
ATOM 662 N N . ARG A 1 84 ? 24.580 20.253 3.162 1.00 75.44 84 ARG A N 1
ATOM 663 C CA . ARG A 1 84 ? 24.765 21.231 4.246 1.00 75.44 84 ARG A CA 1
ATOM 664 C C . ARG A 1 84 ? 24.504 22.663 3.776 1.00 75.44 84 ARG A C 1
ATOM 666 O O . ARG A 1 84 ? 23.893 23.416 4.530 1.00 75.44 84 ARG A O 1
ATOM 673 N N . ASN A 1 85 ? 24.972 23.030 2.584 1.00 74.06 85 ASN A N 1
ATOM 674 C CA . ASN A 1 85 ? 24.781 24.361 2.014 1.00 74.06 85 ASN A CA 1
ATOM 675 C C . ASN A 1 85 ? 23.311 24.604 1.651 1.00 74.06 85 ASN A C 1
ATOM 677 O O . ASN A 1 85 ? 22.753 25.613 2.053 1.00 74.06 85 ASN A O 1
ATOM 681 N N . GLU A 1 86 ? 22.654 23.634 1.014 1.00 78.81 86 GLU A N 1
ATOM 682 C CA . GLU A 1 86 ? 21.217 23.672 0.703 1.00 78.81 86 GLU A CA 1
ATOM 683 C C . GLU A 1 86 ? 20.369 23.835 1.974 1.00 78.81 86 GLU A C 1
ATOM 685 O O . GLU A 1 86 ? 19.507 24.703 2.041 1.00 78.81 86 GLU A O 1
ATOM 690 N N . ARG A 1 87 ? 20.695 23.105 3.050 1.00 74.25 87 ARG A N 1
ATOM 691 C CA . ARG A 1 87 ? 20.038 23.275 4.358 1.00 74.25 87 ARG A CA 1
ATOM 692 C C . ARG A 1 87 ? 20.312 24.639 5.007 1.00 74.25 87 ARG A C 1
ATOM 694 O O . ARG A 1 87 ? 19.554 25.063 5.879 1.00 74.25 87 ARG A O 1
ATOM 701 N N . ALA A 1 88 ? 21.432 25.282 4.683 1.00 71.44 88 ALA A N 1
ATOM 702 C CA . ALA A 1 88 ? 21.753 26.619 5.172 1.00 71.44 88 ALA A CA 1
ATOM 703 C C . ALA A 1 88 ? 21.012 27.700 4.372 1.00 71.44 88 ALA A C 1
ATOM 705 O O . ALA A 1 88 ? 20.564 28.675 4.969 1.00 71.44 88 ALA A O 1
ATOM 706 N N . ASP A 1 89 ? 20.833 27.500 3.067 1.00 66.56 89 ASP A N 1
ATOM 707 C CA . ASP A 1 89 ? 20.054 28.387 2.200 1.00 66.56 89 ASP A CA 1
ATOM 708 C C . ASP A 1 89 ? 18.546 28.271 2.497 1.00 66.56 89 ASP A C 1
ATOM 710 O O . ASP A 1 89 ? 17.899 29.294 2.700 1.00 66.56 89 ASP A O 1
ATOM 714 N N . GLU A 1 90 ? 18.015 27.061 2.734 1.00 61.38 90 GLU A N 1
ATOM 715 C CA . GLU A 1 90 ? 16.635 26.857 3.222 1.00 61.38 90 GLU A CA 1
ATOM 716 C C . GLU A 1 90 ? 16.355 27.591 4.544 1.00 61.38 90 GLU A C 1
ATOM 718 O O . GLU A 1 90 ? 15.231 28.013 4.798 1.00 61.38 90 GLU A O 1
ATOM 723 N N . LYS A 1 91 ? 17.364 27.748 5.411 1.00 59.66 91 LYS A N 1
ATOM 724 C CA . LYS A 1 91 ? 17.220 28.512 6.660 1.00 59.66 91 LYS A CA 1
ATOM 725 C C . LYS A 1 91 ? 17.213 30.021 6.431 1.00 59.66 91 LYS A C 1
ATOM 727 O O . LYS A 1 91 ? 16.520 30.721 7.159 1.00 59.66 91 LYS A O 1
ATOM 732 N N . LYS A 1 92 ? 17.954 30.513 5.436 1.00 58.22 92 LYS A N 1
ATOM 733 C CA . LYS A 1 92 ? 17.968 31.937 5.075 1.00 58.22 92 LYS A CA 1
ATOM 734 C C . LYS A 1 92 ? 16.673 32.357 4.381 1.00 58.22 92 LYS A C 1
ATOM 736 O O . LYS A 1 92 ? 16.158 33.419 4.695 1.00 58.22 92 LYS A O 1
ATOM 741 N N . ASP A 1 93 ? 16.105 31.501 3.532 1.00 50.62 93 ASP A N 1
ATOM 742 C CA . ASP A 1 93 ? 14.811 31.752 2.874 1.00 50.62 93 ASP A CA 1
ATOM 743 C C . ASP A 1 93 ? 13.621 31.766 3.857 1.00 50.62 93 ASP A C 1
ATOM 745 O O . ASP A 1 93 ? 12.558 32.308 3.545 1.00 50.62 93 ASP A O 1
ATOM 749 N N . VAL A 1 94 ? 13.784 31.168 5.044 1.00 51.72 94 VAL A N 1
ATOM 750 C CA . VAL A 1 94 ? 12.822 31.261 6.155 1.00 51.72 94 VAL A CA 1
ATOM 751 C C . VAL A 1 94 ? 13.007 32.571 6.926 1.00 51.72 94 VAL A C 1
ATOM 753 O O . VAL A 1 94 ? 12.017 33.224 7.225 1.00 51.72 94 VAL A O 1
ATOM 756 N N . GLU A 1 95 ? 14.247 33.002 7.181 1.00 47.91 95 GLU A N 1
ATOM 757 C CA . GLU A 1 95 ? 14.532 34.260 7.896 1.00 47.91 95 GLU A CA 1
ATOM 758 C C . GLU A 1 95 ? 14.230 35.534 7.074 1.00 47.91 95 GLU A C 1
ATOM 760 O O . GLU A 1 95 ? 13.933 36.572 7.662 1.00 47.91 95 GLU A O 1
ATOM 765 N N . ASP A 1 96 ? 14.274 35.485 5.735 1.00 45.38 96 ASP A N 1
ATOM 766 C CA . ASP A 1 96 ? 13.991 36.647 4.864 1.00 45.38 96 ASP A CA 1
ATOM 767 C C . ASP A 1 96 ? 12.483 36.846 4.579 1.00 45.38 96 ASP A C 1
ATOM 769 O O . ASP A 1 96 ? 12.064 37.906 4.110 1.00 45.38 96 ASP A O 1
ATOM 773 N N . LYS A 1 97 ? 11.637 35.850 4.896 1.00 42.56 97 LYS A N 1
ATOM 774 C CA . LYS A 1 97 ? 10.166 35.965 4.818 1.00 42.56 97 LYS A CA 1
ATOM 775 C C . LYS A 1 97 ? 9.532 36.634 6.038 1.00 42.56 97 LYS A C 1
ATOM 777 O O . LYS A 1 97 ? 8.434 37.158 5.906 1.00 42.56 97 LYS A O 1
ATOM 782 N N . ASP A 1 98 ? 10.232 36.687 7.168 1.00 47.03 98 ASP A N 1
ATOM 783 C CA . ASP A 1 98 ? 9.754 37.330 8.402 1.00 47.03 98 ASP A CA 1
ATOM 784 C C . ASP A 1 98 ? 10.020 38.854 8.438 1.00 47.03 98 ASP A C 1
ATOM 786 O O . ASP A 1 98 ? 9.804 39.496 9.461 1.00 47.03 98 ASP A O 1
ATOM 790 N N . LYS A 1 99 ? 10.518 39.459 7.347 1.00 46.53 99 LYS A N 1
ATOM 791 C CA . LYS A 1 99 ? 10.909 40.886 7.300 1.00 46.53 99 LYS A CA 1
ATOM 792 C C . LYS A 1 99 ? 10.171 41.750 6.276 1.00 46.53 99 LYS A C 1
ATOM 794 O O . LYS A 1 99 ? 10.625 42.864 6.018 1.00 46.53 99 LYS A O 1
ATOM 799 N N . LYS A 1 100 ? 9.087 41.272 5.654 1.00 42.06 100 LYS A N 1
ATOM 800 C CA . LYS A 1 100 ? 8.458 42.012 4.543 1.00 42.06 100 LYS A CA 1
ATOM 801 C C . LYS A 1 100 ? 6.963 42.299 4.640 1.00 42.06 100 LYS A C 1
ATOM 803 O O . LYS A 1 100 ? 6.402 42.723 3.638 1.00 42.06 100 LYS A O 1
ATOM 808 N N . ASP A 1 101 ? 6.367 42.165 5.814 1.00 40.59 101 ASP A N 1
ATOM 809 C CA . ASP A 1 101 ? 5.001 42.627 6.057 1.00 40.59 101 ASP A CA 1
ATOM 810 C C . ASP A 1 101 ? 5.001 43.471 7.337 1.00 40.59 101 ASP A C 1
ATOM 812 O O . ASP A 1 101 ? 4.737 42.929 8.396 1.00 40.59 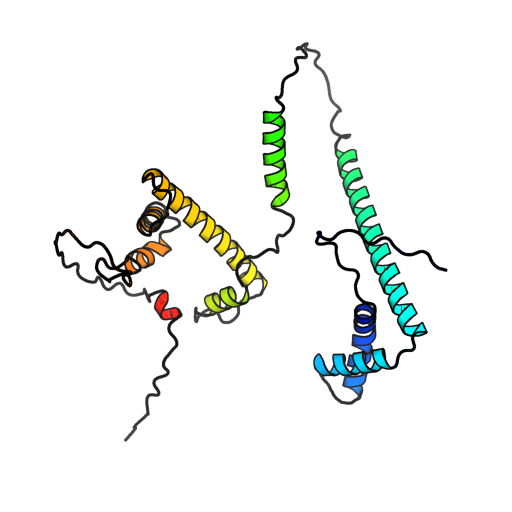101 ASP A O 1
ATOM 816 N N . ASP A 1 102 ? 5.390 44.747 7.248 1.00 38.38 102 ASP A N 1
ATOM 817 C CA . ASP A 1 102 ? 5.059 45.792 8.235 1.00 38.38 102 ASP A CA 1
ATOM 818 C C . ASP A 1 102 ? 5.350 47.174 7.609 1.00 38.38 102 ASP A C 1
ATOM 820 O O . ASP A 1 102 ? 6.352 47.820 7.904 1.00 38.38 102 ASP A O 1
ATOM 824 N N . ASP A 1 103 ? 4.479 47.591 6.688 1.00 41.59 103 ASP A N 1
ATOM 825 C CA . ASP A 1 103 ? 4.215 48.997 6.351 1.00 41.59 103 ASP A CA 1
ATOM 826 C C . ASP A 1 103 ? 2.681 49.121 6.241 1.00 41.59 103 ASP A C 1
ATOM 828 O O . ASP A 1 103 ? 2.100 48.657 5.258 1.00 41.59 103 ASP A O 1
ATOM 832 N N . ASP A 1 104 ? 2.031 49.587 7.315 1.00 36.75 104 ASP A N 1
ATOM 833 C CA . ASP A 1 104 ? 0.962 50.611 7.324 1.00 36.75 104 ASP A CA 1
ATOM 834 C C . ASP A 1 104 ? 0.150 50.579 8.646 1.00 36.75 104 ASP A C 1
ATOM 836 O O . ASP A 1 104 ? -0.711 49.728 8.865 1.00 36.75 104 ASP A O 1
ATOM 840 N N . ASP A 1 105 ? 0.486 51.566 9.485 1.00 37.31 105 ASP A N 1
ATOM 841 C CA . ASP A 1 105 ? -0.345 52.448 10.322 1.00 37.31 105 ASP A CA 1
ATOM 842 C C . ASP A 1 105 ? -1.224 51.959 11.501 1.00 37.31 105 ASP A C 1
ATOM 844 O O . ASP A 1 105 ? -2.201 51.230 11.363 1.00 37.31 105 ASP A O 1
ATOM 848 N N . GLU A 1 106 ? -0.866 52.546 12.658 1.00 41.53 106 GLU A N 1
ATOM 849 C CA . GLU A 1 106 ? -1.693 53.126 13.736 1.00 41.53 106 GLU A CA 1
ATOM 850 C C . GLU A 1 106 ? -2.822 52.281 14.363 1.00 41.53 106 GLU A C 1
ATOM 852 O O . GLU A 1 106 ? -3.897 52.113 13.804 1.00 41.53 106 GLU A O 1
ATOM 857 N N . ASP A 1 107 ? -2.619 51.849 15.614 1.00 34.09 107 ASP A N 1
ATOM 858 C CA . ASP A 1 107 ? -3.335 52.450 16.753 1.00 34.09 107 ASP A CA 1
ATOM 859 C C . ASP A 1 107 ? -2.796 51.921 18.097 1.00 34.09 107 ASP A C 1
ATOM 861 O O . ASP A 1 107 ? -2.663 50.721 18.349 1.00 34.09 107 ASP A O 1
ATOM 865 N N . GLU A 1 108 ? -2.447 52.869 18.962 1.00 48.75 108 GLU A N 1
ATOM 866 C CA . GLU A 1 108 ? -1.979 52.681 20.329 1.00 48.75 108 GLU A CA 1
ATOM 867 C C . GLU A 1 108 ? -3.184 52.379 21.238 1.00 48.75 108 GLU A C 1
ATOM 869 O O . GLU A 1 108 ? -3.891 53.302 21.624 1.00 48.75 108 GLU A O 1
ATOM 874 N N . GLU A 1 109 ? -3.418 51.115 21.620 1.00 35.97 109 GLU A N 1
ATOM 875 C CA . GLU A 1 109 ? -4.219 50.799 22.814 1.00 35.97 109 GLU A CA 1
ATOM 876 C C . GLU A 1 109 ? -3.614 49.674 23.675 1.00 35.97 109 GLU A C 1
ATOM 878 O O . GLU A 1 109 ? -3.138 48.633 23.220 1.00 35.97 109 GLU A O 1
ATOM 883 N N . ASP A 1 110 ? -3.623 49.971 24.969 1.00 46.00 110 ASP A N 1
ATOM 884 C CA . ASP A 1 110 ? -2.865 49.425 26.087 1.00 46.00 110 ASP A CA 1
ATOM 885 C C . ASP A 1 110 ? -3.533 48.168 26.678 1.00 46.00 110 ASP A C 1
ATOM 887 O O . ASP A 1 110 ? -4.630 48.263 27.229 1.00 46.00 110 ASP A O 1
ATOM 891 N N . LEU A 1 111 ? -2.894 46.986 26.605 1.00 31.23 111 LEU A N 1
ATOM 892 C CA . LEU A 1 111 ? -3.346 45.774 27.315 1.00 31.23 111 LEU A CA 1
ATOM 893 C C . LEU A 1 111 ? -2.184 44.869 27.799 1.00 31.23 111 LEU A C 1
ATOM 895 O O . LEU A 1 111 ? -1.110 44.829 27.196 1.00 31.23 111 LEU A O 1
ATOM 899 N N . PRO A 1 112 ? -2.374 44.153 28.929 1.00 41.16 112 PRO A N 1
ATOM 900 C CA . PRO A 1 112 ? -1.319 43.869 29.897 1.00 41.16 112 PRO A CA 1
ATOM 901 C C . PRO A 1 112 ? -0.529 42.586 29.608 1.00 41.16 112 PRO A C 1
ATOM 903 O O . PRO A 1 112 ? -1.041 41.599 29.085 1.00 41.16 112 PRO A O 1
ATOM 906 N N . LYS A 1 113 ? 0.732 42.583 30.049 1.00 43.91 113 LYS A N 1
ATOM 907 C CA . LYS A 1 113 ? 1.592 41.395 30.123 1.00 43.91 113 LYS A CA 1
ATOM 908 C C . LYS A 1 113 ? 1.107 40.473 31.246 1.00 43.91 113 LYS A C 1
ATOM 910 O O . LYS A 1 113 ? 1.193 40.869 32.404 1.00 43.91 113 LYS A O 1
ATOM 915 N N . GLU A 1 114 ? 0.702 39.245 30.928 1.00 36.78 114 GLU A N 1
ATOM 916 C CA . GLU A 1 114 ? 0.668 38.147 31.902 1.00 36.78 114 GLU A CA 1
ATOM 917 C C . GLU A 1 114 ? 1.049 36.804 31.259 1.00 36.78 114 GLU A C 1
ATOM 919 O O . GLU A 1 114 ? 0.528 36.393 30.222 1.00 36.78 114 GLU A O 1
ATOM 924 N N . ASP A 1 115 ? 2.023 36.153 31.890 1.00 51.62 115 ASP A N 1
ATOM 925 C CA . ASP A 1 115 ? 2.609 34.868 31.539 1.00 51.62 115 ASP A CA 1
ATOM 926 C C . ASP A 1 115 ? 1.621 33.707 31.735 1.00 51.62 115 ASP A C 1
ATOM 928 O O . ASP A 1 115 ? 1.017 33.578 32.799 1.00 51.62 115 ASP A O 1
ATOM 932 N N . GLY A 1 116 ? 1.533 32.772 30.780 1.00 43.16 116 GLY A N 1
ATOM 933 C CA . GLY A 1 116 ? 0.892 31.487 31.078 1.00 43.16 116 GLY A CA 1
ATOM 934 C C . GLY A 1 116 ? 0.487 30.622 29.893 1.00 43.16 116 GLY A C 1
ATOM 935 O O . GLY A 1 116 ? -0.698 30.445 29.646 1.00 43.16 116 GLY A O 1
ATOM 936 N N . MET A 1 117 ? 1.449 29.986 29.223 1.00 45.09 117 MET A N 1
ATOM 937 C CA . MET A 1 117 ? 1.179 28.685 28.599 1.00 45.09 117 MET A CA 1
ATOM 938 C C . MET A 1 117 ? 1.958 27.643 29.385 1.00 45.09 117 MET A C 1
ATOM 940 O O . MET A 1 117 ? 3.184 27.739 29.505 1.00 45.09 117 MET A O 1
ATOM 944 N N . THR A 1 118 ? 1.241 26.691 29.972 1.00 64.19 118 THR A N 1
ATOM 945 C CA . THR A 1 118 ? 1.834 25.661 30.822 1.00 64.19 118 THR A CA 1
ATOM 946 C C . THR A 1 118 ? 2.791 24.789 30.011 1.00 64.19 118 THR A C 1
ATOM 948 O O . THR A 1 118 ? 2.646 24.604 28.801 1.00 64.19 118 THR A O 1
ATOM 951 N N . GLU A 1 119 ? 3.792 24.216 30.675 1.00 60.16 119 GLU A N 1
ATOM 952 C CA . GLU A 1 119 ? 4.756 23.317 30.032 1.00 60.16 119 GLU A CA 1
ATOM 953 C C . GLU A 1 119 ? 4.058 22.113 29.370 1.00 60.16 119 GLU A C 1
ATOM 955 O O . GLU A 1 119 ? 4.474 21.657 28.307 1.00 60.16 119 GLU A O 1
ATOM 960 N N . ALA A 1 120 ? 2.926 21.672 29.931 1.00 54.72 120 ALA A N 1
ATOM 961 C CA . ALA A 1 120 ? 2.071 20.640 29.354 1.00 54.72 120 ALA A CA 1
ATOM 962 C C . ALA A 1 120 ? 1.417 21.078 28.032 1.00 54.72 120 ALA A C 1
ATOM 964 O O . ALA A 1 120 ? 1.375 20.292 27.088 1.00 54.72 120 ALA A O 1
ATOM 965 N N . GLU A 1 121 ? 0.953 22.324 27.924 1.00 59.88 121 GLU A N 1
ATOM 966 C CA . GLU A 1 121 ? 0.376 22.864 26.686 1.00 59.88 121 GLU A CA 1
ATOM 967 C C . GLU A 1 121 ? 1.439 23.041 25.602 1.00 59.88 121 GLU A C 1
ATOM 969 O O . GLU A 1 121 ? 1.204 22.655 24.456 1.00 59.88 121 GLU A O 1
ATOM 974 N N . ARG A 1 122 ? 2.646 23.501 25.965 1.00 63.00 122 ARG A N 1
ATOM 975 C CA . ARG A 1 122 ? 3.791 23.536 25.038 1.00 63.00 122 ARG A CA 1
ATOM 976 C C . ARG A 1 122 ? 4.188 22.140 24.576 1.00 63.00 122 ARG A C 1
ATOM 978 O O . ARG A 1 122 ? 4.472 21.959 23.397 1.00 63.00 122 ARG A O 1
ATOM 985 N N . LEU A 1 123 ? 4.175 21.145 25.465 1.00 65.00 123 LEU A N 1
ATOM 986 C CA . LEU A 1 123 ? 4.510 19.763 25.121 1.00 65.00 123 LEU A CA 1
ATOM 987 C C . LEU A 1 123 ? 3.444 19.129 24.218 1.00 65.00 123 LEU A C 1
ATOM 989 O O . LEU A 1 123 ? 3.786 18.415 23.277 1.00 65.00 123 LEU A O 1
ATOM 993 N N . VAL A 1 124 ? 2.159 19.409 24.457 1.00 72.62 124 VAL A N 1
ATOM 994 C CA . VAL A 1 124 ? 1.058 18.963 23.590 1.00 72.62 124 VAL A CA 1
ATOM 995 C C . VAL A 1 124 ? 1.164 19.629 22.222 1.00 72.62 124 VAL A C 1
ATOM 997 O O . VAL A 1 124 ? 1.103 18.928 21.216 1.00 72.62 124 VAL A O 1
ATOM 1000 N N . GLN A 1 125 ? 1.420 20.937 22.168 1.00 68.56 125 GLN A N 1
ATOM 1001 C CA . GLN A 1 125 ? 1.595 21.676 20.918 1.00 68.56 125 GLN A CA 1
ATOM 1002 C C . GLN A 1 125 ? 2.841 21.204 20.150 1.00 68.56 125 GLN A C 1
ATOM 1004 O O . GLN A 1 125 ? 2.776 20.978 18.944 1.00 68.56 125 GLN A O 1
ATOM 1009 N N . GLN A 1 126 ? 3.950 20.939 20.847 1.00 67.06 126 GLN A N 1
ATOM 1010 C CA . GLN A 1 126 ? 5.179 20.384 20.277 1.00 67.06 126 GLN A CA 1
ATOM 1011 C C . GLN A 1 126 ? 4.985 18.948 19.774 1.00 67.06 126 GLN A C 1
ATOM 1013 O O . GLN A 1 126 ? 5.455 18.616 18.689 1.00 67.06 126 GLN A O 1
ATOM 1018 N N . THR A 1 127 ? 4.256 18.107 20.514 1.00 69.44 127 THR A N 1
ATOM 1019 C CA . THR A 1 127 ? 3.936 16.726 20.113 1.00 69.44 127 THR A CA 1
ATOM 1020 C C . THR A 1 127 ? 3.002 16.712 18.903 1.00 69.44 127 THR A C 1
ATOM 1022 O O . THR A 1 127 ? 3.192 15.924 17.976 1.00 69.44 127 THR A O 1
ATOM 1025 N N . GLN A 1 128 ? 2.016 17.611 18.870 1.00 68.19 128 GLN A N 1
ATOM 1026 C CA . GLN A 1 128 ? 1.076 17.752 17.760 1.00 68.19 128 GLN A CA 1
ATOM 1027 C C . GLN A 1 128 ? 1.793 18.253 16.494 1.00 68.19 128 GLN A C 1
ATOM 1029 O O . GLN A 1 128 ? 1.573 17.714 15.411 1.00 68.19 128 GLN A O 1
ATOM 1034 N N . MET A 1 129 ? 2.746 19.178 16.644 1.00 60.50 129 MET A N 1
ATOM 1035 C CA . MET A 1 129 ? 3.592 19.688 15.561 1.00 60.50 129 MET A CA 1
ATOM 1036 C C . MET A 1 129 ? 4.618 18.646 15.072 1.00 60.50 129 MET A C 1
ATOM 1038 O O . MET A 1 129 ? 4.791 18.469 13.868 1.00 60.50 129 MET A O 1
ATOM 1042 N N . GLN A 1 130 ? 5.223 17.859 15.972 1.00 58.81 130 GLN A N 1
ATOM 1043 C CA . GLN A 1 130 ? 6.078 16.714 15.613 1.00 58.81 130 GLN A CA 1
ATOM 1044 C C . GLN A 1 130 ? 5.302 15.603 14.896 1.00 58.81 130 GLN A C 1
ATOM 1046 O O . GLN A 1 130 ? 5.838 14.965 13.988 1.00 58.81 130 GLN A O 1
ATOM 1051 N N . SER A 1 131 ? 4.043 15.366 15.279 1.00 59.41 131 SER A N 1
ATOM 1052 C CA . SER A 1 131 ? 3.176 14.394 14.608 1.00 59.41 131 SER A CA 1
ATOM 1053 C C . SER A 1 131 ? 2.803 14.833 13.191 1.00 59.41 131 SER A C 1
ATOM 1055 O O . SER A 1 131 ? 2.624 13.969 12.337 1.00 59.41 131 SER A O 1
ATOM 1057 N N . MET A 1 132 ? 2.701 16.140 12.932 1.00 53.97 132 MET A N 1
ATOM 1058 C CA . MET A 1 132 ? 2.476 16.683 11.588 1.00 53.97 132 MET A CA 1
ATOM 1059 C C . MET A 1 132 ? 3.763 16.656 10.744 1.00 53.97 132 MET A C 1
ATOM 1061 O O . MET A 1 132 ? 3.721 16.265 9.585 1.00 53.97 132 MET A O 1
ATOM 1065 N N . MET A 1 133 ? 4.931 16.946 11.332 1.00 49.38 133 MET A N 1
ATOM 1066 C CA . MET A 1 133 ? 6.221 16.959 10.614 1.00 49.38 133 MET A CA 1
ATOM 1067 C C . MET A 1 133 ? 6.780 15.570 10.256 1.00 49.38 133 MET A C 1
ATOM 1069 O O . MET A 1 133 ? 7.633 15.454 9.375 1.00 49.38 133 MET A O 1
ATOM 1073 N N . ASN A 1 134 ? 6.316 14.505 10.913 1.00 54.75 134 ASN A N 1
ATOM 1074 C CA . ASN A 1 134 ? 6.734 13.132 10.608 1.00 54.75 134 ASN A CA 1
ATOM 1075 C C . ASN A 1 134 ? 5.933 12.474 9.470 1.00 54.75 134 ASN A C 1
ATOM 1077 O O . ASN A 1 134 ? 6.243 11.339 9.107 1.00 54.75 134 ASN A O 1
ATOM 1081 N N . GLN A 1 135 ? 4.926 13.145 8.894 1.00 50.12 135 GLN A N 1
ATOM 1082 C CA . GLN A 1 135 ? 4.132 12.567 7.800 1.00 50.12 135 GLN A CA 1
ATOM 1083 C C . GLN A 1 135 ? 4.759 12.734 6.406 1.00 50.12 135 GLN A C 1
ATOM 1085 O O . GLN A 1 135 ? 4.407 11.971 5.507 1.00 50.12 135 GLN A O 1
ATOM 1090 N N . ASP A 1 136 ? 5.765 13.602 6.240 1.00 48.72 136 ASP A N 1
ATOM 1091 C CA . ASP A 1 136 ? 6.216 14.019 4.902 1.00 48.72 136 ASP A CA 1
ATOM 1092 C C . ASP A 1 136 ? 7.644 13.609 4.504 1.00 48.72 136 ASP A C 1
ATOM 1094 O O . ASP A 1 136 ? 8.141 14.049 3.469 1.00 48.72 136 ASP A O 1
ATOM 1098 N N . LYS A 1 137 ? 8.326 12.728 5.255 1.00 50.72 137 LYS A N 1
ATOM 1099 C CA . LYS A 1 137 ? 9.701 12.314 4.887 1.00 50.72 137 LYS A CA 1
ATOM 1100 C C . LYS A 1 137 ? 9.849 11.010 4.117 1.00 50.72 137 LYS A C 1
ATOM 1102 O O . LYS A 1 137 ? 10.913 10.795 3.554 1.00 50.72 137 LYS A O 1
ATOM 1107 N N . ASP A 1 138 ? 8.790 10.219 3.959 1.00 49.22 138 ASP A N 1
ATOM 1108 C CA . ASP A 1 138 ? 8.814 9.051 3.076 1.00 49.22 138 ASP A CA 1
ATOM 1109 C C . ASP A 1 138 ? 7.462 8.847 2.377 1.00 49.22 138 ASP A C 1
ATOM 1111 O O . ASP A 1 138 ? 6.759 7.861 2.605 1.00 49.22 138 ASP A O 1
ATOM 1115 N N . GLY A 1 139 ? 7.137 9.704 1.403 1.00 52.16 139 GLY A N 1
ATOM 1116 C CA . GLY A 1 139 ? 6.082 9.435 0.406 1.00 52.16 139 GLY A CA 1
ATOM 1117 C C . GLY A 1 139 ? 6.304 8.149 -0.422 1.00 52.16 139 GLY A C 1
ATOM 1118 O O . GLY A 1 139 ? 5.532 7.840 -1.327 1.00 52.16 139 GLY A O 1
ATOM 1119 N N . ASN A 1 140 ? 7.360 7.387 -0.116 1.00 56.06 140 ASN A N 1
ATOM 1120 C CA . ASN A 1 140 ? 7.744 6.127 -0.737 1.00 56.06 140 ASN A CA 1
ATOM 1121 C C . ASN A 1 140 ? 7.815 4.939 0.258 1.00 56.06 140 ASN A C 1
ATOM 1123 O O . ASN A 1 140 ? 8.197 3.837 -0.138 1.00 56.06 140 ASN A O 1
ATOM 1127 N N . SER A 1 141 ? 7.435 5.120 1.530 1.00 76.88 141 SER A N 1
ATOM 1128 C CA . SER A 1 141 ? 7.321 4.030 2.511 1.00 76.88 141 SER A CA 1
ATOM 1129 C C . SER A 1 141 ? 5.958 3.340 2.380 1.00 76.88 141 SER A C 1
ATOM 1131 O O . SER A 1 141 ? 4.989 3.701 3.049 1.00 76.88 141 SER A O 1
ATOM 1133 N N . LEU A 1 142 ? 5.873 2.346 1.496 1.00 89.00 142 LEU A N 1
ATOM 1134 C CA . LEU A 1 142 ? 4.716 1.453 1.392 1.00 89.00 142 LEU A CA 1
ATOM 1135 C C . LEU A 1 142 ? 4.979 0.185 2.216 1.00 89.00 142 LEU A C 1
ATOM 1137 O O . LEU A 1 142 ? 5.997 -0.480 2.031 1.00 89.00 142 LEU A O 1
ATOM 1141 N N . SER A 1 143 ? 4.055 -0.152 3.113 1.00 90.94 143 SER A N 1
ATOM 1142 C CA . SER A 1 143 ? 4.083 -1.358 3.950 1.00 90.94 143 SER A CA 1
ATOM 1143 C C . SER A 1 143 ? 3.655 -2.611 3.183 1.00 90.94 143 SER A C 1
ATOM 1145 O O . SER A 1 143 ? 4.165 -3.706 3.428 1.00 90.94 143 SER A O 1
ATOM 1147 N N . LEU A 1 144 ? 2.734 -2.464 2.224 1.00 93.31 144 LEU A N 1
ATOM 1148 C CA . LEU A 1 144 ? 2.241 -3.591 1.438 1.00 93.31 144 LEU A CA 1
ATOM 1149 C C . LEU A 1 144 ? 3.176 -3.905 0.252 1.00 93.31 144 LEU A C 1
ATOM 1151 O O . LEU A 1 144 ? 3.642 -3.005 -0.453 1.00 93.31 144 LEU A O 1
ATOM 1155 N N . PRO A 1 145 ? 3.420 -5.193 -0.052 1.00 94.69 145 PRO A N 1
ATOM 1156 C CA . PRO A 1 145 ? 4.311 -5.583 -1.137 1.00 94.69 145 PRO A CA 1
ATOM 1157 C C . PRO A 1 145 ? 3.707 -5.272 -2.516 1.00 94.69 145 PRO A C 1
ATOM 1159 O O . PRO A 1 145 ? 2.763 -5.933 -2.962 1.00 94.69 145 PRO A O 1
ATOM 1162 N N . LEU A 1 146 ? 4.332 -4.340 -3.248 1.00 93.56 146 LEU A N 1
ATOM 1163 C CA . LEU A 1 146 ? 3.912 -3.897 -4.590 1.00 93.56 146 LEU A CA 1
ATOM 1164 C C . LEU A 1 146 ? 3.661 -5.050 -5.571 1.00 93.56 146 LEU A C 1
ATOM 1166 O O . LEU A 1 146 ? 2.723 -5.014 -6.365 1.00 93.56 146 LEU A O 1
ATOM 1170 N N . SER A 1 147 ? 4.482 -6.103 -5.523 1.00 93.94 147 SER A N 1
ATOM 1171 C CA . SER A 1 147 ? 4.344 -7.262 -6.412 1.00 93.94 147 SER A CA 1
ATOM 1172 C C . SER A 1 147 ? 3.045 -8.042 -6.181 1.00 93.94 147 SER A C 1
ATOM 1174 O O . SER A 1 147 ? 2.501 -8.612 -7.130 1.00 93.94 147 SER A O 1
ATOM 1176 N N . ARG A 1 148 ? 2.519 -8.058 -4.947 1.00 95.62 148 ARG A N 1
ATOM 1177 C CA . ARG A 1 148 ? 1.233 -8.696 -4.635 1.00 95.62 148 ARG A CA 1
ATOM 1178 C C . ARG A 1 148 ? 0.059 -7.815 -4.989 1.00 95.62 148 ARG A C 1
ATOM 1180 O O . ARG A 1 148 ? -0.864 -8.329 -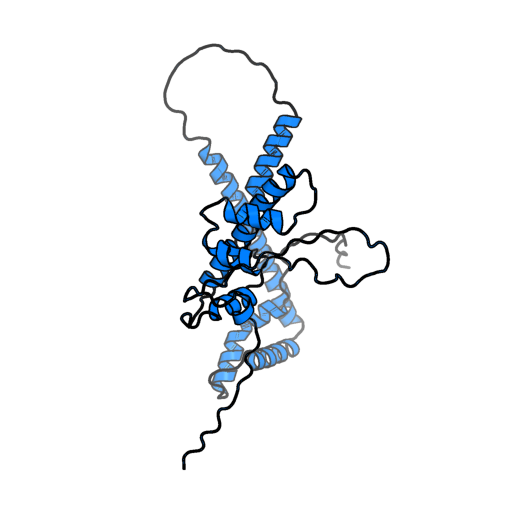5.611 1.00 95.62 148 ARG A O 1
ATOM 1187 N N . VAL A 1 149 ? 0.138 -6.519 -4.704 1.00 96.44 149 VAL A N 1
ATOM 1188 C CA . VAL A 1 149 ? -0.889 -5.563 -5.140 1.00 96.44 149 VAL A CA 1
ATOM 1189 C C . VAL A 1 149 ? -1.035 -5.621 -6.662 1.00 96.44 149 VAL A C 1
ATOM 1191 O O . VAL A 1 149 ? -2.124 -5.862 -7.173 1.00 96.44 149 VAL A O 1
ATOM 1194 N N . LYS A 1 150 ? 0.084 -5.576 -7.397 1.00 94.81 150 LYS A N 1
ATOM 1195 C CA . LYS A 1 150 ? 0.095 -5.707 -8.861 1.00 94.81 150 LYS A CA 1
ATOM 1196 C C . LYS A 1 150 ? -0.492 -7.029 -9.363 1.00 94.81 150 LYS A C 1
ATOM 1198 O O . LYS A 1 150 ? -1.102 -7.061 -10.428 1.00 94.81 150 LYS A O 1
ATOM 1203 N N . ARG A 1 151 ? -0.292 -8.130 -8.631 1.00 94.75 151 ARG A N 1
ATOM 1204 C CA . ARG A 1 151 ? -0.882 -9.432 -8.975 1.00 94.75 151 ARG A CA 1
ATOM 1205 C C . ARG A 1 151 ? -2.395 -9.423 -8.789 1.00 94.75 151 ARG A C 1
ATOM 1207 O O . ARG A 1 151 ? -3.081 -9.911 -9.673 1.00 94.75 151 ARG A O 1
ATOM 1214 N N . ILE A 1 152 ? -2.886 -8.851 -7.689 1.00 96.12 152 ILE A N 1
ATOM 1215 C CA . ILE A 1 152 ? -4.321 -8.720 -7.404 1.00 96.12 152 ILE A CA 1
ATOM 1216 C C . ILE A 1 152 ? -4.997 -7.853 -8.468 1.00 96.12 152 ILE A C 1
ATOM 1218 O O . ILE A 1 152 ? -6.000 -8.269 -9.031 1.00 96.12 152 ILE A O 1
ATOM 1222 N N . MET A 1 153 ? -4.394 -6.714 -8.831 1.00 95.81 153 MET A N 1
ATOM 1223 C CA . MET A 1 153 ? -4.898 -5.855 -9.914 1.00 95.81 153 MET A CA 1
ATOM 1224 C C . MET A 1 153 ? -5.077 -6.613 -11.238 1.00 95.81 153 MET A C 1
ATOM 1226 O O . MET A 1 153 ? -6.006 -6.341 -11.985 1.00 95.81 153 MET A O 1
ATOM 1230 N N . LYS A 1 154 ? -4.189 -7.570 -11.533 1.00 94.50 154 LYS A N 1
ATOM 1231 C CA . LYS A 1 154 ? -4.223 -8.387 -12.756 1.00 94.50 154 LYS A CA 1
ATOM 1232 C C . LYS A 1 154 ? -5.145 -9.610 -12.680 1.00 94.50 154 LYS A C 1
ATOM 1234 O O . LYS A 1 154 ? -5.220 -10.352 -13.656 1.00 94.50 154 LYS A O 1
ATOM 1239 N N . LEU A 1 155 ? -5.809 -9.858 -11.547 1.00 94.12 155 LEU A N 1
ATOM 1240 C CA . LEU A 1 155 ? -6.870 -10.872 -11.476 1.00 94.12 155 LEU A CA 1
ATOM 1241 C C . LEU A 1 155 ? -8.094 -10.441 -12.293 1.00 94.12 155 LEU A C 1
ATOM 1243 O O . LEU A 1 155 ? -8.830 -11.290 -12.796 1.00 94.12 155 LEU A O 1
ATOM 1247 N N . ASP A 1 156 ? -8.276 -9.132 -12.471 1.00 94.19 156 ASP A N 1
ATOM 1248 C CA . ASP A 1 156 ? -9.234 -8.589 -13.419 1.00 94.19 156 ASP A CA 1
ATOM 1249 C C . ASP A 1 156 ? -8.746 -8.813 -14.861 1.00 94.19 156 ASP A C 1
ATOM 1251 O O . ASP A 1 156 ? -7.703 -8.306 -15.282 1.00 94.19 156 ASP A O 1
ATOM 1255 N N . LYS A 1 157 ? -9.533 -9.570 -15.637 1.00 93.75 157 LYS A N 1
ATOM 1256 C CA . LYS A 1 157 ? -9.239 -9.911 -17.038 1.00 93.75 157 LYS A CA 1
ATOM 1257 C C . LYS A 1 157 ? -9.194 -8.684 -17.954 1.00 93.75 157 LYS A C 1
ATOM 1259 O O . LYS A 1 157 ? -8.576 -8.753 -19.015 1.00 93.75 157 LYS A O 1
ATOM 1264 N N . SER A 1 158 ? -9.844 -7.585 -17.572 1.00 94.88 158 SER A N 1
ATOM 1265 C CA . SER A 1 158 ? -9.815 -6.332 -18.329 1.00 94.88 158 SER A CA 1
ATOM 1266 C C . SER A 1 158 ? -8.468 -5.600 -18.199 1.00 94.88 158 SER A C 1
ATOM 1268 O O . SER A 1 158 ? -8.081 -4.837 -19.089 1.00 94.88 158 SER A O 1
ATOM 1270 N N . VAL A 1 159 ? -7.691 -5.887 -17.147 1.00 93.38 159 VAL A N 1
ATOM 1271 C CA . VAL A 1 159 ? -6.428 -5.205 -16.839 1.00 93.38 159 VAL A CA 1
ATOM 1272 C C . VAL A 1 159 ? -5.243 -5.922 -17.494 1.00 93.38 159 VAL A C 1
ATOM 1274 O O . VAL A 1 159 ? -4.620 -6.824 -16.933 1.00 93.38 159 VAL A O 1
ATOM 1277 N N . LYS A 1 160 ? -4.860 -5.475 -18.695 1.00 91.38 160 LYS A N 1
ATOM 1278 C CA . LYS A 1 160 ? -3.694 -6.021 -19.425 1.00 91.38 160 LYS A CA 1
ATOM 1279 C C . LYS A 1 160 ? -2.356 -5.566 -18.824 1.00 91.38 160 LYS A C 1
ATOM 1281 O O . LYS A 1 160 ? -1.429 -6.362 -18.624 1.00 91.38 160 LYS A O 1
ATOM 1286 N N . VAL A 1 161 ? -2.243 -4.274 -18.516 1.00 92.88 161 VAL A N 1
ATOM 1287 C CA . VAL A 1 161 ? -1.018 -3.636 -18.014 1.00 92.88 161 VAL A CA 1
ATOM 1288 C C . VAL A 1 161 ? -1.337 -2.834 -16.758 1.00 92.88 161 VAL A C 1
ATOM 1290 O O . VAL A 1 161 ? -2.307 -2.091 -16.718 1.00 92.88 161 VAL A O 1
ATOM 1293 N N . ALA A 1 162 ? -0.484 -2.969 -15.744 1.00 92.25 162 ALA A N 1
ATOM 1294 C CA . ALA A 1 162 ? -0.515 -2.164 -14.528 1.00 92.25 162 ALA A CA 1
ATOM 1295 C C . ALA A 1 162 ? 0.829 -1.435 -14.403 1.00 92.25 162 ALA A C 1
ATOM 1297 O O . ALA A 1 162 ? 1.879 -2.088 -14.273 1.00 92.25 162 ALA A O 1
ATOM 1298 N N . SER A 1 163 ? 0.803 -0.104 -14.502 1.00 95.31 163 SER A N 1
ATOM 1299 C CA . SER A 1 163 ? 1.999 0.735 -14.392 1.00 95.31 163 SER A CA 1
ATOM 1300 C C . SER A 1 163 ? 2.554 0.721 -12.964 1.00 95.31 163 SER A C 1
ATOM 1302 O O . SER A 1 163 ? 1.862 0.359 -12.005 1.00 95.31 163 SER A O 1
ATOM 1304 N N . GLY A 1 164 ? 3.834 1.074 -12.818 1.00 93.62 164 GLY A N 1
ATOM 1305 C CA . GLY A 1 164 ? 4.479 1.162 -11.506 1.00 93.62 164 GLY A CA 1
ATOM 1306 C C . GLY A 1 164 ? 3.779 2.169 -10.595 1.00 93.62 164 GLY A C 1
ATOM 1307 O O . GLY A 1 164 ? 3.473 1.841 -9.453 1.00 93.62 164 GLY A O 1
ATOM 1308 N N . ASP A 1 165 ? 3.444 3.345 -11.123 1.00 94.19 165 ASP A N 1
ATOM 1309 C CA . ASP A 1 165 ? 2.848 4.419 -10.326 1.00 94.19 165 ASP A CA 1
ATOM 1310 C C . ASP A 1 165 ? 1.386 4.147 -9.967 1.00 94.19 165 ASP A C 1
ATOM 1312 O O . ASP A 1 165 ? 1.006 4.355 -8.818 1.00 94.19 165 ASP A O 1
ATOM 1316 N N . ALA A 1 166 ? 0.598 3.542 -10.867 1.00 95.50 166 ALA A N 1
ATOM 1317 C CA . ALA A 1 166 ? -0.745 3.067 -10.519 1.00 95.50 166 ALA A CA 1
ATOM 1318 C C . ALA A 1 166 ? -0.696 2.018 -9.396 1.00 95.50 166 ALA A C 1
ATOM 1320 O O . ALA A 1 166 ? -1.511 2.048 -8.476 1.00 95.50 166 ALA A O 1
ATOM 1321 N N . THR A 1 167 ? 0.299 1.121 -9.432 1.00 95.75 167 THR A N 1
ATOM 1322 C CA . THR A 1 167 ? 0.494 0.125 -8.367 1.00 95.75 167 THR A CA 1
ATOM 1323 C C . THR A 1 167 ? 0.803 0.810 -7.032 1.00 95.75 167 THR A C 1
ATOM 1325 O O . THR A 1 167 ? 0.215 0.437 -6.020 1.00 95.75 167 THR A O 1
ATOM 1328 N N . LYS A 1 168 ? 1.688 1.817 -7.007 1.00 95.38 168 LYS A N 1
ATOM 1329 C CA . LYS A 1 168 ? 2.012 2.577 -5.784 1.00 95.38 168 LYS A CA 1
ATOM 1330 C C . LYS A 1 168 ? 0.789 3.313 -5.233 1.00 95.38 168 LYS A C 1
ATOM 1332 O O . LYS A 1 168 ? 0.520 3.212 -4.040 1.00 95.38 168 LYS A O 1
ATOM 1337 N N . LEU A 1 169 ? 0.029 3.987 -6.100 1.00 96.19 169 LEU A N 1
ATOM 1338 C CA . LEU A 1 169 ? -1.171 4.733 -5.718 1.00 96.19 169 LEU A CA 1
ATOM 1339 C C . LEU A 1 169 ? -2.218 3.811 -5.082 1.00 96.19 169 LEU A C 1
ATOM 1341 O O . LEU A 1 169 ? -2.678 4.068 -3.974 1.00 96.19 169 LEU A O 1
ATOM 1345 N N . ILE A 1 170 ? -2.540 2.697 -5.748 1.00 96.50 170 ILE A N 1
ATOM 1346 C CA . ILE A 1 170 ? -3.488 1.703 -5.226 1.00 96.50 170 ILE A CA 1
ATOM 1347 C C . ILE A 1 170 ? -2.969 1.094 -3.928 1.00 96.50 170 ILE A C 1
ATOM 1349 O O . ILE A 1 170 ? -3.748 0.862 -3.007 1.00 96.50 170 ILE A O 1
ATOM 1353 N N . THR A 1 171 ? -1.658 0.872 -3.819 1.00 97.00 171 THR A N 1
ATOM 1354 C CA . THR A 1 171 ? -1.053 0.370 -2.584 1.00 97.00 171 THR A CA 1
ATOM 1355 C C . THR A 1 171 ? -1.296 1.332 -1.426 1.00 97.00 171 THR A C 1
ATOM 1357 O O . THR A 1 171 ? -1.835 0.914 -0.403 1.00 97.00 171 THR A O 1
ATOM 1360 N N . LYS A 1 172 ? -0.998 2.624 -1.605 1.00 95.75 172 LYS A N 1
ATOM 1361 C CA . LYS A 1 172 ? -1.228 3.629 -0.562 1.00 95.75 172 LYS A CA 1
ATOM 1362 C C . LYS A 1 172 ? -2.712 3.785 -0.231 1.00 95.75 172 LYS A C 1
ATOM 1364 O O . LYS A 1 172 ? -3.078 3.834 0.939 1.00 95.75 172 LYS A O 1
ATOM 1369 N N . ALA A 1 173 ? -3.574 3.794 -1.247 1.00 96.44 173 ALA A N 1
ATOM 1370 C CA . ALA A 1 173 ? -5.021 3.841 -1.060 1.00 96.44 173 ALA A CA 1
ATOM 1371 C C . ALA A 1 173 ? -5.535 2.634 -0.258 1.00 96.44 173 ALA A C 1
ATOM 1373 O O . ALA A 1 173 ? -6.396 2.793 0.602 1.00 96.44 173 ALA A O 1
ATOM 1374 N N . THR A 1 174 ? -4.977 1.442 -0.490 1.00 96.94 174 THR A N 1
ATOM 1375 C CA . THR A 1 174 ? -5.341 0.220 0.244 1.00 96.94 174 THR A CA 1
ATOM 1376 C C . THR A 1 174 ? -4.919 0.297 1.712 1.00 96.94 174 THR A C 1
ATOM 1378 O O . THR A 1 174 ? -5.676 -0.117 2.584 1.00 96.94 174 THR A O 1
ATOM 1381 N N . GLU A 1 175 ? -3.748 0.860 2.014 1.00 94.88 175 GLU A N 1
ATOM 1382 C CA . GLU A 1 175 ? -3.311 1.081 3.401 1.00 94.88 175 GLU A CA 1
ATOM 1383 C C . GLU A 1 175 ? -4.258 2.022 4.146 1.00 94.88 175 GLU A C 1
ATOM 1385 O O . GLU A 1 175 ? -4.762 1.673 5.215 1.00 94.88 175 GLU A O 1
ATOM 1390 N N . LEU A 1 176 ? -4.562 3.173 3.537 1.00 95.62 176 LEU A N 1
ATOM 1391 C CA . LEU A 1 176 ? -5.504 4.149 4.088 1.00 95.62 176 LEU A CA 1
ATOM 1392 C C . LEU A 1 176 ? -6.908 3.549 4.240 1.00 95.62 176 LEU A C 1
ATOM 1394 O O . LEU A 1 176 ? -7.608 3.817 5.216 1.00 95.62 176 LEU A O 1
ATOM 1398 N N . PHE A 1 177 ? -7.319 2.695 3.302 1.00 96.12 177 PHE A N 1
ATOM 1399 C CA . PHE A 1 177 ? -8.583 1.978 3.382 1.00 96.12 177 PHE A CA 1
ATOM 1400 C C . PHE A 1 177 ? -8.630 1.016 4.577 1.00 96.12 177 PHE A C 1
ATOM 1402 O O . PHE A 1 177 ? -9.598 1.041 5.342 1.00 96.12 177 PHE A O 1
ATOM 1409 N N . CYS A 1 178 ? -7.590 0.199 4.772 1.00 95.38 178 CYS A N 1
ATOM 1410 C CA . CYS A 1 178 ? -7.488 -0.722 5.905 1.00 95.38 178 CYS A CA 1
ATOM 1411 C C . CYS A 1 178 ? -7.516 0.025 7.242 1.00 95.38 178 CYS A C 1
ATOM 1413 O O . CYS A 1 178 ? -8.216 -0.395 8.168 1.00 95.38 178 CYS A O 1
ATOM 1415 N N . GLU A 1 179 ? -6.804 1.147 7.337 1.00 94.38 179 GLU A N 1
ATOM 1416 C CA . GLU A 1 179 ? -6.836 2.010 8.514 1.00 94.38 179 GLU A CA 1
ATOM 1417 C C . GLU A 1 179 ? -8.251 2.551 8.763 1.00 94.38 179 GLU A C 1
ATOM 1419 O O . GLU A 1 179 ? -8.807 2.374 9.848 1.00 94.38 179 GLU A O 1
ATOM 1424 N N . MET A 1 180 ? -8.885 3.124 7.741 1.00 94.56 180 MET A N 1
ATOM 1425 C CA . MET A 1 180 ? -10.230 3.691 7.833 1.00 94.56 180 MET A CA 1
ATOM 1426 C C . MET A 1 180 ? -11.292 2.652 8.235 1.00 94.56 180 MET A C 1
ATOM 1428 O O . MET A 1 180 ? -12.193 2.951 9.034 1.00 94.56 180 MET A O 1
ATOM 1432 N N . LEU A 1 181 ? -11.211 1.434 7.694 1.00 95.12 181 LEU A N 1
ATOM 1433 C CA . LEU A 1 181 ? -12.102 0.330 8.053 1.00 95.12 181 LEU A CA 1
ATOM 1434 C C . LEU A 1 181 ? -11.862 -0.115 9.502 1.00 95.12 181 LEU A C 1
ATOM 1436 O O . LEU A 1 181 ? -12.818 -0.253 10.267 1.00 95.12 181 LEU A O 1
ATOM 1440 N N . THR A 1 182 ? -10.597 -0.250 9.906 1.00 95.38 182 THR A N 1
ATOM 1441 C CA . THR A 1 182 ? -10.213 -0.650 11.268 1.00 95.38 182 THR A CA 1
ATOM 1442 C C . THR A 1 182 ? -10.653 0.381 12.301 1.00 95.38 182 THR A C 1
ATOM 1444 O O . THR A 1 182 ? -11.265 0.020 13.303 1.00 95.38 182 THR A O 1
ATOM 1447 N N . GLN A 1 183 ? -10.433 1.673 12.047 1.00 94.81 183 GLN A N 1
ATOM 1448 C CA . GLN A 1 183 ? -10.915 2.758 12.906 1.00 94.81 183 GLN A CA 1
ATOM 1449 C C . GLN A 1 183 ? -12.445 2.733 13.044 1.00 94.81 183 GLN A C 1
ATOM 1451 O O . GLN A 1 183 ? -12.986 2.928 14.135 1.00 94.81 183 GLN A O 1
ATOM 1456 N N . SER A 1 184 ? -13.156 2.436 11.952 1.00 93.38 184 SER A N 1
ATOM 1457 C CA . SER A 1 184 ? -14.617 2.314 11.971 1.00 93.38 184 SER A CA 1
ATOM 1458 C C . SER A 1 184 ? -15.079 1.114 12.811 1.00 93.38 184 SER A C 1
ATOM 1460 O O . SER A 1 184 ? -15.985 1.263 13.631 1.00 93.38 184 SER A O 1
ATOM 1462 N N . ALA A 1 185 ? -14.427 -0.045 12.674 1.00 95.06 185 ALA A N 1
ATOM 1463 C CA . ALA A 1 185 ? -14.702 -1.237 13.480 1.00 95.06 185 ALA A CA 1
ATOM 1464 C C . ALA A 1 185 ? -14.351 -1.037 14.967 1.00 95.06 185 ALA A C 1
ATOM 1466 O O . ALA A 1 185 ? -15.097 -1.470 15.847 1.00 95.06 185 ALA A O 1
ATOM 1467 N N . LEU A 1 186 ? -13.267 -0.317 15.269 1.00 95.25 186 LEU A N 1
ATOM 1468 C CA . LEU A 1 186 ? -12.887 0.049 16.636 1.00 95.25 186 LEU A CA 1
ATOM 1469 C C . LEU A 1 186 ? -13.975 0.873 17.332 1.00 95.25 186 LEU A C 1
ATOM 1471 O O . LEU A 1 186 ? -14.225 0.660 18.517 1.00 95.25 186 LEU A O 1
ATOM 1475 N N . GLY A 1 187 ? -14.648 1.778 16.614 1.00 92.19 187 GLY A N 1
ATOM 1476 C CA . GLY A 1 187 ? -15.804 2.507 17.143 1.00 92.19 187 GLY A CA 1
ATOM 1477 C C . GLY A 1 187 ? -16.925 1.565 17.599 1.00 92.19 187 GLY A C 1
ATOM 1478 O O . GLY A 1 187 ? -17.400 1.676 18.730 1.00 92.19 187 GLY A O 1
ATOM 1479 N N . SER A 1 188 ? -17.288 0.581 16.769 1.00 90.50 188 SER A N 1
ATOM 1480 C CA . SER A 1 188 ? -18.289 -0.448 17.104 1.00 90.50 188 SER A CA 1
ATOM 1481 C C . SER A 1 188 ? -17.864 -1.327 18.288 1.00 90.50 188 SER A C 1
ATOM 1483 O O . SER A 1 188 ? -18.670 -1.621 19.172 1.00 90.50 188 SER A O 1
ATOM 1485 N N . MET A 1 189 ? -16.584 -1.703 18.347 1.00 94.50 189 MET A N 1
ATOM 1486 C CA . MET A 1 189 ? -16.019 -2.484 19.448 1.00 94.50 189 MET A CA 1
ATOM 1487 C C . MET A 1 189 ? -16.076 -1.714 20.778 1.00 94.50 189 MET A C 1
ATOM 1489 O O . MET A 1 189 ? -16.482 -2.281 21.796 1.00 94.50 189 MET A O 1
ATOM 1493 N N . LYS A 1 190 ? -15.700 -0.424 20.768 1.00 93.44 190 LYS A N 1
ATOM 1494 C CA . LYS A 1 190 ? -15.731 0.459 21.948 1.00 93.44 190 LYS A CA 1
ATOM 1495 C C . LYS A 1 190 ? -17.151 0.643 22.482 1.00 93.44 190 LYS A C 1
ATOM 1497 O O . LYS A 1 190 ? -17.343 0.577 23.693 1.00 93.44 190 LYS A O 1
ATOM 1502 N N . LEU A 1 191 ? -18.146 0.786 21.600 1.00 90.19 191 LEU A N 1
ATOM 1503 C CA . LEU A 1 191 ? -19.565 0.805 21.989 1.00 90.19 191 LEU A CA 1
ATOM 1504 C C . LEU A 1 191 ? -19.973 -0.490 22.704 1.00 90.19 191 LEU A C 1
ATOM 1506 O O . LEU A 1 191 ? -20.724 -0.460 23.673 1.00 90.19 191 LEU A O 1
ATOM 1510 N N . GLY A 1 192 ? -19.413 -1.623 22.277 1.00 88.94 192 GLY A N 1
ATOM 1511 C CA . GLY A 1 192 ? -19.574 -2.914 22.943 1.00 88.94 192 GLY A CA 1
ATOM 1512 C C . GLY A 1 192 ? -18.715 -3.116 24.198 1.00 88.94 192 GLY A C 1
ATOM 1513 O O . GLY A 1 192 ? -18.671 -4.243 24.682 1.00 88.94 192 GLY A O 1
ATOM 1514 N N . LYS A 1 193 ? -17.999 -2.089 24.690 1.00 93.88 193 LYS A N 1
ATOM 1515 C CA . LYS A 1 193 ? -17.087 -2.130 25.857 1.00 93.88 193 LYS A CA 1
ATOM 1516 C C . LYS A 1 193 ? -16.043 -3.257 25.809 1.00 93.88 193 LYS A C 1
ATOM 1518 O O . LYS A 1 193 ? -15.552 -3.715 26.839 1.00 93.88 193 LYS A O 1
ATOM 1523 N N . ARG A 1 194 ? -15.685 -3.713 24.608 1.00 94.06 194 ARG A N 1
ATOM 1524 C CA . ARG A 1 194 ? -14.684 -4.764 24.390 1.00 94.06 194 ARG A CA 1
ATOM 1525 C C . ARG A 1 194 ? -13.335 -4.154 24.029 1.00 94.06 194 ARG A C 1
ATOM 1527 O O . ARG A 1 194 ? -13.259 -3.034 23.534 1.00 94.06 194 ARG A O 1
ATOM 1534 N N . LYS A 1 195 ? -12.270 -4.927 24.249 1.00 94.12 195 LYS A N 1
ATOM 1535 C CA . LYS A 1 195 ? -10.888 -4.589 23.856 1.00 94.12 195 LYS A CA 1
ATOM 1536 C C . LYS A 1 195 ? -10.389 -5.402 22.654 1.00 94.12 195 LYS A C 1
ATOM 1538 O O . LYS A 1 195 ? -9.247 -5.251 22.240 1.00 94.12 195 LYS A O 1
ATOM 1543 N N . THR A 1 196 ? -11.247 -6.258 22.099 1.00 93.88 196 THR A N 1
ATOM 1544 C CA . THR A 1 196 ? -10.941 -7.140 20.968 1.00 93.88 196 THR A CA 1
ATOM 1545 C C . THR A 1 196 ? -11.977 -6.933 19.872 1.00 93.88 196 THR A C 1
ATOM 1547 O O . THR A 1 196 ? -13.180 -7.095 20.121 1.00 93.88 196 THR A O 1
ATOM 1550 N N . ILE A 1 197 ? -11.502 -6.601 18.668 1.00 94.56 197 ILE A N 1
ATOM 1551 C CA . ILE A 1 197 ? -12.329 -6.491 17.464 1.00 94.56 197 ILE A CA 1
ATOM 1552 C C . ILE A 1 197 ? -12.798 -7.895 17.081 1.00 94.56 197 ILE A C 1
ATOM 1554 O O . ILE A 1 197 ? -11.994 -8.817 16.948 1.00 94.56 197 ILE A O 1
ATOM 1558 N N . LYS A 1 198 ? -14.108 -8.053 16.908 1.00 93.75 198 LYS A N 1
ATOM 1559 C CA . LYS A 1 198 ? -14.737 -9.263 16.374 1.00 93.75 198 LYS A CA 1
ATOM 1560 C C . LYS A 1 198 ? -15.260 -8.989 14.967 1.00 93.75 198 LYS A C 1
ATOM 1562 O O . LYS A 1 198 ? -15.457 -7.840 14.583 1.00 93.75 198 LYS A O 1
ATOM 1567 N N . TYR A 1 199 ? -15.564 -10.054 14.229 1.00 93.75 199 TYR A N 1
ATOM 1568 C CA . TYR A 1 199 ? -16.179 -9.960 12.903 1.00 93.75 199 TYR A CA 1
ATOM 1569 C C . TYR A 1 199 ? -17.439 -9.066 12.907 1.00 93.75 199 TYR A C 1
ATOM 1571 O O . TYR A 1 199 ? -17.562 -8.172 12.075 1.00 93.75 199 TYR A O 1
ATOM 1579 N N . LEU A 1 200 ? -18.300 -9.213 13.921 1.00 92.81 200 LEU A N 1
ATOM 1580 C CA . LEU A 1 200 ? -19.516 -8.407 14.093 1.00 92.81 200 LEU A CA 1
ATOM 1581 C C . LEU A 1 200 ? -19.245 -6.888 14.147 1.00 92.81 200 LEU A C 1
ATOM 1583 O O . LEU A 1 200 ? -20.091 -6.088 13.759 1.00 92.81 200 LEU A O 1
ATOM 1587 N N . ASP A 1 201 ? -18.070 -6.464 14.624 1.00 94.75 201 ASP A N 1
ATOM 1588 C CA . ASP A 1 201 ? -17.703 -5.043 14.666 1.00 94.75 201 ASP A CA 1
ATOM 1589 C C . ASP A 1 201 ? -17.387 -4.491 13.277 1.00 94.75 201 ASP A C 1
ATOM 1591 O O . ASP A 1 201 ? -17.747 -3.352 12.970 1.00 94.75 201 ASP A O 1
ATOM 1595 N N . VAL A 1 202 ? -16.732 -5.311 12.449 1.00 94.62 202 VAL A N 1
ATOM 1596 C CA . VAL A 1 202 ? -16.421 -5.003 11.050 1.00 94.62 202 VAL A CA 1
ATOM 1597 C C . VAL A 1 202 ? -17.703 -4.996 10.228 1.00 94.62 202 VAL A C 1
ATOM 1599 O O . VAL A 1 202 ? -17.940 -4.035 9.503 1.00 94.62 202 VAL A O 1
ATOM 1602 N N . GLU A 1 203 ? -18.567 -5.998 10.405 1.00 94.56 203 GLU A N 1
ATOM 1603 C CA . GLU A 1 203 ? -19.878 -6.062 9.751 1.00 94.56 203 GLU A CA 1
ATOM 1604 C C . GLU A 1 203 ? -20.696 -4.796 10.038 1.00 94.56 203 GLU A C 1
ATOM 1606 O O . GLU A 1 203 ? -21.110 -4.096 9.117 1.00 94.56 203 GLU A O 1
ATOM 1611 N N . ARG A 1 204 ? -20.845 -4.419 11.314 1.00 93.25 204 ARG A N 1
ATOM 1612 C CA . ARG A 1 204 ? -21.552 -3.186 11.695 1.00 93.25 204 ARG A CA 1
ATOM 1613 C C . ARG A 1 204 ? -20.910 -1.931 11.114 1.00 93.25 204 ARG A C 1
ATOM 1615 O O . ARG A 1 204 ? -21.619 -1.002 10.742 1.00 93.25 204 ARG A O 1
ATOM 1622 N N . ALA A 1 205 ? -19.579 -1.871 11.067 1.00 93.50 205 ALA A N 1
ATOM 1623 C CA . ALA A 1 205 ? -18.873 -0.725 10.504 1.00 93.50 205 ALA A CA 1
ATOM 1624 C C . ALA A 1 205 ? -19.133 -0.571 8.999 1.00 93.50 205 ALA A C 1
ATOM 1626 O O . ALA A 1 205 ? -19.320 0.557 8.540 1.00 93.50 205 ALA A O 1
ATOM 1627 N N . VAL A 1 206 ? -19.172 -1.690 8.270 1.00 94.62 206 VAL A N 1
ATOM 1628 C CA . VAL A 1 206 ? -19.476 -1.748 6.836 1.00 94.62 206 VAL A CA 1
ATOM 1629 C C . VAL A 1 206 ? -20.926 -1.350 6.573 1.00 94.62 206 VAL A C 1
ATOM 1631 O O . VAL A 1 206 ? -21.165 -0.421 5.811 1.00 94.62 206 VAL A O 1
ATOM 1634 N N . LEU A 1 207 ? -21.886 -1.962 7.273 1.00 92.81 207 LEU A N 1
ATOM 1635 C CA . LEU A 1 207 ? -23.317 -1.711 7.057 1.00 92.81 207 LEU A CA 1
ATOM 1636 C C . LEU A 1 207 ? -23.761 -0.294 7.458 1.00 92.81 207 LEU A C 1
ATOM 1638 O O . LEU A 1 207 ? -24.798 0.184 7.011 1.00 92.81 207 LEU A O 1
ATOM 1642 N N . LYS A 1 208 ? -22.991 0.394 8.311 1.00 91.56 208 LYS A N 1
ATOM 1643 C CA . LYS A 1 208 ? -23.335 1.737 8.799 1.00 91.56 208 LYS A CA 1
ATOM 1644 C C . LYS A 1 208 ? -22.939 2.867 7.844 1.00 91.56 208 LYS A C 1
ATOM 1646 O O . LYS A 1 208 ? -23.524 3.945 7.928 1.00 91.56 208 LYS A O 1
ATOM 1651 N N . LYS A 1 209 ? -21.905 2.697 7.012 1.00 89.75 209 LYS A N 1
ATOM 1652 C CA . LYS A 1 209 ? -21.354 3.792 6.191 1.00 89.75 209 LYS A CA 1
ATOM 1653 C C . LYS A 1 209 ? -21.459 3.465 4.705 1.00 89.75 209 LYS A C 1
ATOM 1655 O O . LYS A 1 209 ? -20.799 2.543 4.248 1.00 89.75 209 LYS A O 1
ATOM 1660 N N . GLN A 1 210 ? -22.129 4.337 3.950 1.00 92.19 210 GLN A N 1
ATOM 1661 C CA . GLN A 1 210 ? -22.346 4.199 2.501 1.00 92.19 210 GLN A CA 1
ATOM 1662 C C . GLN A 1 210 ? -21.056 3.962 1.692 1.00 92.19 210 GLN A C 1
ATOM 1664 O O . GLN A 1 210 ? -21.013 3.197 0.735 1.00 92.19 210 GLN A O 1
ATOM 1669 N N . LYS A 1 211 ? -19.936 4.572 2.104 1.00 92.50 211 LYS A N 1
ATOM 1670 C CA . LYS A 1 211 ? -18.630 4.376 1.446 1.00 92.50 211 LYS A CA 1
ATOM 1671 C C . LYS A 1 211 ? -18.109 2.930 1.481 1.00 92.50 211 LYS A C 1
ATOM 1673 O O . LYS A 1 211 ? -17.117 2.632 0.822 1.00 92.50 211 LYS A O 1
ATOM 1678 N N . PHE A 1 212 ? -18.728 2.057 2.273 1.00 94.69 212 PHE A N 1
ATOM 1679 C CA . PHE A 1 212 ? -18.409 0.636 2.363 1.00 94.69 212 PHE A CA 1
ATOM 1680 C C . PHE A 1 212 ? -19.462 -0.260 1.699 1.00 94.69 212 PHE A C 1
ATOM 1682 O O . PHE A 1 212 ? -19.365 -1.476 1.831 1.00 94.69 212 PHE A O 1
ATOM 1689 N N . ASP A 1 213 ? -20.424 0.294 0.954 1.00 94.44 213 ASP A N 1
ATOM 1690 C CA . ASP A 1 213 ? -21.513 -0.484 0.342 1.00 94.44 213 ASP A CA 1
ATOM 1691 C C . ASP A 1 213 ? -21.009 -1.596 -0.584 1.00 94.44 213 ASP A C 1
ATOM 1693 O O . ASP A 1 213 ? -21.546 -2.701 -0.587 1.00 94.44 213 ASP A O 1
ATOM 1697 N N . PHE A 1 214 ? -19.881 -1.372 -1.264 1.00 94.94 214 PHE A N 1
ATOM 1698 C CA . PHE A 1 214 ? -19.221 -2.382 -2.102 1.00 94.94 214 PHE A CA 1
ATOM 1699 C C . PHE A 1 214 ? -18.779 -3.653 -1.341 1.00 94.94 214 PHE A C 1
ATOM 1701 O O . PHE A 1 214 ? -18.424 -4.661 -1.955 1.00 94.94 214 PHE A O 1
ATOM 1708 N N . LEU A 1 215 ? -18.778 -3.624 -0.004 1.00 94.88 215 LEU A N 1
ATOM 1709 C CA . LEU A 1 215 ? -18.439 -4.759 0.849 1.00 94.88 215 LEU A CA 1
ATOM 1710 C C . LEU A 1 215 ? -19.653 -5.515 1.400 1.00 94.88 215 LEU A C 1
ATOM 1712 O O . LEU A 1 215 ? -19.432 -6.549 2.024 1.00 94.88 215 LEU A O 1
ATOM 1716 N N . HIS A 1 216 ? -20.897 -5.060 1.210 1.00 93.50 216 HIS A N 1
ATOM 1717 C CA . HIS A 1 216 ? -22.083 -5.673 1.844 1.00 93.50 216 HIS A CA 1
ATOM 1718 C C . HIS A 1 216 ? -22.242 -7.163 1.506 1.00 93.50 216 HIS A C 1
ATOM 1720 O O . HIS A 1 216 ? -22.388 -7.995 2.409 1.00 93.50 216 HIS A O 1
ATOM 1726 N N . ASP A 1 217 ? -22.116 -7.514 0.227 1.00 91.81 217 ASP A N 1
ATOM 1727 C CA . ASP A 1 217 ? -22.184 -8.906 -0.241 1.00 91.81 217 ASP A CA 1
ATOM 1728 C C . ASP A 1 217 ? -21.055 -9.754 0.363 1.00 91.81 217 ASP A C 1
ATOM 1730 O O . ASP A 1 217 ? -21.242 -10.900 0.778 1.00 91.81 217 ASP A O 1
ATOM 1734 N N . HIS A 1 218 ? -19.865 -9.159 0.460 1.00 91.25 218 HIS A N 1
A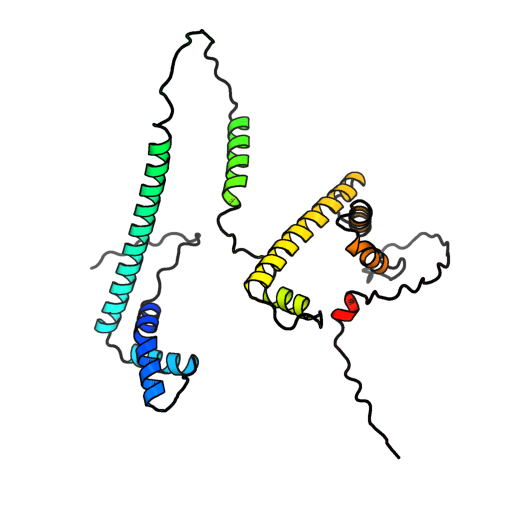TOM 1735 C CA . HIS A 1 218 ? -18.657 -9.821 0.933 1.00 91.25 218 HIS A CA 1
ATOM 1736 C C . HIS A 1 218 ? -18.694 -10.083 2.432 1.00 91.25 218 HIS A C 1
ATOM 1738 O O . HIS A 1 218 ? -18.329 -11.177 2.863 1.00 91.25 218 HIS A O 1
ATOM 1744 N N . VAL A 1 219 ? -19.129 -9.104 3.233 1.00 91.19 219 VAL A N 1
ATOM 1745 C CA . VAL A 1 219 ? -19.286 -9.325 4.670 1.00 91.19 219 VAL A CA 1
ATOM 1746 C C . VAL A 1 219 ? -20.326 -10.415 4.881 1.00 91.19 219 VAL A C 1
ATOM 1748 O O . VAL A 1 219 ? -19.991 -11.416 5.503 1.00 91.19 219 VAL A O 1
ATOM 1751 N N . SER A 1 220 ? -21.497 -10.334 4.251 1.00 87.25 220 SER A N 1
ATOM 1752 C CA . SER A 1 220 ? -22.557 -11.340 4.405 1.00 87.25 220 SER A CA 1
ATOM 1753 C C . SER A 1 220 ? -22.074 -12.768 4.119 1.00 87.25 220 SER A C 1
ATOM 1755 O O . SER A 1 220 ? -22.337 -13.672 4.910 1.00 87.25 220 SER A O 1
ATOM 1757 N N . ALA A 1 221 ? -21.287 -12.961 3.058 1.00 87.44 221 ALA A N 1
ATOM 1758 C CA . ALA A 1 221 ? -20.709 -14.258 2.705 1.00 87.44 221 ALA A CA 1
ATOM 1759 C C . ALA A 1 221 ? -19.579 -14.734 3.644 1.00 87.44 221 ALA A C 1
ATOM 1761 O O . ALA A 1 221 ? -19.328 -15.934 3.737 1.00 87.44 221 ALA A O 1
ATOM 1762 N N . MET A 1 222 ? -18.879 -13.817 4.320 1.00 86.75 222 MET A N 1
ATOM 1763 C CA . MET A 1 222 ? -17.777 -14.112 5.249 1.00 86.75 222 MET A CA 1
ATOM 1764 C C . MET A 1 222 ? -18.226 -14.312 6.699 1.00 86.75 222 MET A C 1
ATOM 1766 O O . MET A 1 222 ? -17.374 -14.478 7.577 1.00 86.75 222 MET A O 1
ATOM 1770 N N . LYS A 1 223 ? -19.537 -14.287 6.973 1.00 86.81 223 LYS A N 1
ATOM 1771 C CA . LYS A 1 223 ? -20.055 -14.582 8.309 1.00 86.81 223 LYS A CA 1
ATOM 1772 C C . LYS A 1 223 ? -19.503 -15.924 8.791 1.00 86.81 223 LYS A C 1
ATOM 1774 O O . LYS A 1 223 ? -19.636 -16.920 8.076 1.00 86.81 223 LYS A O 1
ATOM 1779 N N . PRO A 1 224 ? -18.871 -15.968 9.977 1.00 82.94 224 PRO A N 1
ATOM 1780 C CA . PRO A 1 224 ? -18.478 -17.231 10.575 1.00 82.94 224 PRO A CA 1
ATOM 1781 C C . PRO A 1 224 ? -19.714 -18.125 10.673 1.00 82.94 224 PRO A C 1
ATOM 1783 O O . PRO A 1 224 ? -20.721 -17.700 11.237 1.00 82.94 224 PRO A O 1
ATOM 1786 N N . LYS A 1 225 ? -19.652 -19.335 10.109 1.00 76.81 225 LYS A N 1
ATOM 1787 C CA . LYS A 1 225 ? -20.714 -20.323 10.297 1.00 76.81 225 LYS A CA 1
ATOM 1788 C C . LYS A 1 225 ? -20.762 -20.666 11.779 1.00 76.81 225 LYS A C 1
ATOM 1790 O O . LYS A 1 225 ? -19.774 -21.142 12.343 1.00 76.81 225 LYS A O 1
ATOM 1795 N N . GLU A 1 226 ? -21.884 -20.375 12.417 1.00 61.28 226 GLU A N 1
ATOM 1796 C CA . GLU A 1 226 ? -22.141 -20.823 13.777 1.00 61.28 226 GLU A CA 1
ATOM 1797 C C . GLU A 1 226 ? -22.140 -22.362 13.761 1.00 61.28 226 GLU A C 1
ATOM 1799 O O . GLU A 1 226 ? -22.904 -22.975 13.021 1.00 61.28 226 GLU A O 1
ATOM 1804 N N . GLY A 1 227 ? -21.200 -22.984 14.486 1.00 55.72 227 GLY A N 1
ATOM 1805 C CA . GLY A 1 227 ? -21.147 -24.442 14.666 1.00 55.72 227 GLY A CA 1
ATOM 1806 C C . GLY A 1 227 ? -19.934 -25.205 14.108 1.00 55.72 227 GLY A C 1
ATOM 1807 O O . GLY A 1 227 ? -19.840 -26.401 14.367 1.00 55.72 227 GLY A O 1
ATOM 1808 N N . GLU A 1 228 ? -18.967 -24.593 13.409 1.00 44.66 228 GLU A N 1
ATOM 1809 C CA . GLU A 1 228 ? -17.723 -25.317 13.071 1.00 44.66 228 GLU A CA 1
ATOM 1810 C C . GLU A 1 228 ? -16.766 -25.343 14.284 1.00 44.66 228 GLU A C 1
ATOM 1812 O O . GLU A 1 228 ? -16.385 -24.281 14.798 1.00 44.66 228 GLU A O 1
ATOM 1817 N N . PRO A 1 229 ? -16.364 -26.529 14.785 1.00 40.25 229 PRO A N 1
ATOM 1818 C CA . PRO A 1 229 ? -15.557 -26.627 15.988 1.00 40.25 229 PRO A CA 1
ATOM 1819 C C . PRO A 1 229 ? -14.182 -26.006 15.740 1.00 40.25 229 PRO A C 1
ATOM 1821 O O . PRO A 1 229 ? -13.396 -26.462 14.906 1.00 40.25 229 PRO A O 1
ATOM 1824 N N . LYS A 1 230 ? -13.853 -24.979 16.530 1.00 48.88 230 LYS A N 1
ATOM 1825 C CA . LYS A 1 230 ? -12.459 -24.597 16.773 1.00 48.88 230 LYS A CA 1
ATOM 1826 C C . LYS A 1 230 ? -11.720 -25.871 17.182 1.00 48.88 230 LYS A C 1
ATOM 1828 O O . LYS A 1 230 ? -12.199 -26.559 18.078 1.00 48.88 230 LYS A O 1
ATOM 1833 N N . LYS A 1 231 ? -10.578 -26.188 16.553 1.00 38.97 231 LYS A N 1
ATOM 1834 C CA . LYS A 1 231 ? -9.665 -27.234 17.047 1.00 38.97 231 LYS A CA 1
ATOM 1835 C C . LYS A 1 231 ? -9.485 -27.030 18.551 1.00 38.97 231 LYS A C 1
ATOM 1837 O O . LYS A 1 231 ? -8.921 -26.027 18.981 1.00 38.97 231 LYS A O 1
ATOM 1842 N N . MET A 1 232 ? -10.055 -27.955 19.309 1.00 35.62 232 MET A N 1
ATOM 1843 C CA . MET A 1 232 ? -10.154 -27.903 20.754 1.00 35.62 232 MET A CA 1
ATOM 1844 C C . MET A 1 232 ? -8.780 -28.253 21.325 1.00 35.62 232 MET A C 1
ATOM 1846 O O . MET A 1 232 ? -8.271 -29.346 21.090 1.00 35.62 232 MET A O 1
ATOM 1850 N N . THR A 1 233 ? -8.173 -27.336 22.074 1.00 38.50 233 THR A N 1
ATOM 1851 C CA . THR A 1 233 ? -7.521 -27.747 23.318 1.00 38.50 233 THR A CA 1
ATOM 1852 C C . THR A 1 233 ? -8.644 -27.921 24.327 1.00 38.50 233 THR A C 1
ATOM 1854 O O . THR A 1 233 ? -9.437 -27.001 24.523 1.00 38.50 233 THR A O 1
ATOM 1857 N N . GLU A 1 234 ? -8.747 -29.126 24.873 1.00 42.53 234 GLU A N 1
ATOM 1858 C CA . GLU A 1 234 ? -9.791 -29.572 25.790 1.00 42.53 234 GLU A CA 1
ATOM 1859 C C . GLU A 1 234 ? -9.944 -28.617 26.982 1.00 42.53 234 GLU A C 1
ATOM 1861 O O . GLU A 1 234 ? -9.023 -28.488 27.791 1.00 42.53 234 GLU A O 1
ATOM 1866 N N . LYS A 1 235 ? -11.100 -27.953 27.087 1.00 35.94 235 LYS A N 1
ATOM 1867 C CA . LYS A 1 235 ? -11.988 -27.955 28.263 1.00 35.94 235 LYS A CA 1
ATOM 1868 C C . LYS A 1 235 ? -13.121 -26.937 28.099 1.00 35.94 235 LYS A C 1
ATOM 1870 O O . LYS A 1 235 ? -12.910 -25.824 27.628 1.00 35.94 235 LYS A O 1
ATOM 1875 N N . ASP A 1 236 ? -14.286 -27.400 28.544 1.00 34.19 236 ASP A N 1
ATOM 1876 C CA . ASP A 1 236 ? -15.534 -26.695 28.844 1.00 34.19 236 ASP A CA 1
ATOM 1877 C C . ASP A 1 236 ? -16.516 -26.495 27.668 1.00 34.19 236 ASP A C 1
ATOM 1879 O O . ASP A 1 236 ? -16.452 -25.549 26.883 1.00 34.19 236 ASP A O 1
ATOM 1883 N N . VAL A 1 237 ? -17.447 -27.457 27.587 1.00 33.94 237 VAL A N 1
ATOM 1884 C CA . VAL A 1 237 ? -18.711 -27.453 26.832 1.00 33.94 237 VAL A CA 1
ATOM 1885 C C . VAL A 1 237 ? -19.854 -27.192 27.820 1.00 33.94 237 VAL A C 1
ATOM 1887 O O . VAL A 1 237 ? -19.725 -27.567 28.982 1.00 33.94 237 VAL A O 1
ATOM 1890 N N . GLU A 1 238 ? -20.944 -26.621 27.287 1.00 36.66 238 GLU A N 1
ATOM 1891 C CA . GLU A 1 238 ? -22.330 -26.455 27.791 1.00 36.66 238 GLU A CA 1
ATOM 1892 C C . GLU A 1 238 ? -22.718 -24.959 27.888 1.00 36.66 238 GLU A C 1
ATOM 1894 O O . GLU A 1 238 ? -21.958 -24.156 28.418 1.00 36.66 238 GLU A O 1
ATOM 1899 N N . VAL A 1 239 ? -23.827 -24.447 27.328 1.00 32.38 239 VAL A N 1
ATOM 1900 C CA . VAL A 1 239 ? -25.176 -24.990 27.048 1.00 32.38 239 VAL A CA 1
ATOM 1901 C C . VAL A 1 239 ? -25.789 -24.324 25.784 1.00 32.38 239 VAL A C 1
ATOM 1903 O O . VAL A 1 239 ? -25.369 -23.229 25.412 1.00 32.38 239 VAL A O 1
ATOM 1906 N N . ALA A 1 240 ? -26.745 -25.051 25.181 1.00 31.67 240 ALA A N 1
ATOM 1907 C CA . ALA A 1 240 ? -27.842 -24.785 24.217 1.00 31.67 240 ALA A CA 1
ATOM 1908 C C . ALA A 1 240 ? -28.291 -23.312 23.951 1.00 31.67 240 ALA A C 1
ATOM 1910 O O . ALA A 1 240 ? -27.984 -22.416 24.726 1.00 31.67 240 ALA A O 1
ATOM 1911 N N . ASP A 1 241 ? -28.951 -22.944 22.842 1.00 31.33 241 ASP A N 1
ATOM 1912 C CA . ASP A 1 241 ? -30.192 -23.502 22.274 1.00 31.33 241 ASP A CA 1
ATOM 1913 C C . ASP A 1 241 ? -30.339 -23.274 20.751 1.00 31.33 241 ASP A C 1
ATOM 1915 O O . ASP A 1 241 ? -29.742 -22.367 20.164 1.00 31.33 241 ASP A O 1
ATOM 1919 N N . GLU A 1 242 ? -31.146 -24.146 20.142 1.00 36.41 242 GLU A N 1
ATOM 1920 C CA . GLU A 1 242 ? -31.602 -24.161 18.749 1.00 36.41 242 GLU A CA 1
ATOM 1921 C C . GLU A 1 242 ? -32.518 -22.973 18.421 1.00 36.41 242 GLU A C 1
ATOM 1923 O O . GLU A 1 242 ? -33.326 -22.578 19.249 1.00 36.41 242 GLU A O 1
ATOM 1928 N N . ASP A 1 243 ? -32.452 -22.476 17.183 1.00 30.88 243 ASP A N 1
ATOM 1929 C CA . ASP A 1 243 ? -33.651 -22.223 16.373 1.00 30.88 243 ASP A CA 1
ATOM 1930 C C . ASP A 1 243 ? -33.248 -22.011 14.907 1.00 30.88 243 ASP A C 1
ATOM 1932 O O . ASP A 1 243 ? -32.519 -21.085 14.539 1.00 30.88 243 ASP A O 1
ATOM 1936 N N . GLY A 1 244 ? -33.691 -22.937 14.059 1.00 34.59 244 GLY A N 1
ATOM 1937 C CA . GLY A 1 244 ? -33.459 -22.907 12.625 1.00 34.59 244 GLY A CA 1
ATOM 1938 C C . GLY A 1 244 ? -34.475 -22.026 11.908 1.00 34.59 244 GLY A C 1
ATOM 1939 O O . GLY A 1 244 ? -35.676 -22.244 12.013 1.00 34.59 244 GLY A O 1
ATOM 1940 N N . GLU A 1 245 ? -33.992 -21.114 11.064 1.00 33.81 245 GLU A N 1
ATOM 1941 C CA . GLU A 1 245 ? -34.804 -20.546 9.990 1.00 33.81 245 GLU A CA 1
ATOM 1942 C C . GLU A 1 245 ? -34.059 -20.571 8.652 1.00 33.81 245 GLU A C 1
ATOM 1944 O O . GLU A 1 245 ? -33.063 -19.888 8.412 1.00 33.81 245 GLU A O 1
ATOM 1949 N N . ASN A 1 246 ? -34.615 -21.387 7.761 1.00 38.81 246 ASN A N 1
ATOM 1950 C CA . ASN A 1 246 ? -34.310 -21.521 6.348 1.00 38.81 246 ASN A CA 1
ATOM 1951 C C . ASN A 1 246 ? -34.505 -20.179 5.612 1.00 38.81 246 ASN A C 1
ATOM 1953 O O . ASN A 1 246 ? -35.636 -19.706 5.481 1.00 38.81 246 ASN A O 1
ATOM 1957 N N . LYS A 1 247 ? -33.432 -19.574 5.084 1.00 38.16 247 LYS A N 1
ATOM 1958 C CA . LYS A 1 247 ? -33.528 -18.421 4.170 1.00 38.16 247 LYS A CA 1
ATOM 1959 C C . LYS A 1 247 ? -32.879 -18.728 2.824 1.00 38.16 247 LYS A C 1
ATOM 1961 O O . LYS A 1 247 ? -31.667 -18.675 2.660 1.00 38.16 247 LYS A O 1
ATOM 1966 N N . LYS A 1 248 ? -33.786 -19.044 1.896 1.00 33.69 248 LYS A N 1
ATOM 1967 C CA . LYS A 1 248 ? -33.715 -19.018 0.430 1.00 33.69 248 LYS A CA 1
ATOM 1968 C C . LYS A 1 248 ? -32.536 -18.203 -0.116 1.00 33.69 248 LYS A C 1
ATOM 1970 O O . LYS A 1 248 ? -32.475 -16.988 0.073 1.00 33.69 248 LYS A O 1
ATOM 1975 N N . GLU A 1 249 ? -31.659 -18.884 -0.846 1.00 36.44 249 GLU A N 1
ATOM 1976 C CA . GLU A 1 249 ? -30.634 -18.272 -1.686 1.00 36.44 249 GLU A CA 1
ATOM 1977 C C . GLU A 1 249 ? -31.314 -17.392 -2.743 1.00 36.44 249 GLU A C 1
ATOM 1979 O O . GLU A 1 249 ? -32.119 -17.862 -3.549 1.00 36.44 249 GLU A O 1
ATOM 1984 N N . VAL A 1 250 ? -31.037 -16.089 -2.70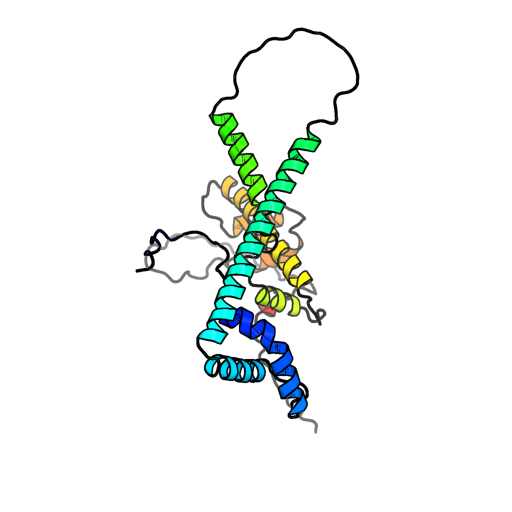2 1.00 40.44 250 VAL A N 1
ATOM 1985 C CA . VAL A 1 250 ? -31.407 -15.165 -3.774 1.00 40.44 250 VAL A CA 1
ATOM 1986 C C . VAL A 1 250 ? -30.241 -15.154 -4.751 1.00 40.44 250 VAL A C 1
ATOM 1988 O O . VAL A 1 250 ? -29.182 -14.603 -4.453 1.00 40.44 250 VAL A O 1
ATOM 1991 N N . GLU A 1 251 ? -30.428 -15.784 -5.909 1.00 37.50 251 GLU A N 1
ATOM 1992 C CA . GLU A 1 251 ? -29.524 -15.633 -7.044 1.00 37.50 251 GLU A CA 1
ATOM 1993 C C . GLU A 1 251 ? -29.575 -14.182 -7.533 1.00 37.50 251 GLU A C 1
ATOM 1995 O O . GLU A 1 251 ? -30.566 -13.730 -8.109 1.00 37.50 251 GLU A O 1
ATOM 2000 N N . THR A 1 252 ? -28.493 -13.437 -7.315 1.00 35.06 252 THR A N 1
ATOM 2001 C CA . THR A 1 252 ? -28.244 -12.180 -8.019 1.00 35.06 252 THR A CA 1
ATOM 2002 C C . THR A 1 252 ? -27.076 -12.383 -8.981 1.00 35.06 252 THR A C 1
ATOM 2004 O O . THR A 1 252 ? -25.956 -12.741 -8.610 1.00 35.06 252 THR A O 1
ATOM 2007 N N . HIS A 1 253 ? -27.362 -12.209 -10.271 1.00 36.72 253 HIS A N 1
ATOM 2008 C CA . HIS A 1 253 ? -26.385 -12.286 -11.350 1.00 36.72 253 HIS A CA 1
ATOM 2009 C C . HIS A 1 253 ? -25.237 -11.288 -11.113 1.00 36.72 253 HIS A C 1
ATOM 2011 O O . HIS A 1 253 ? -25.435 -10.081 -11.227 1.00 36.72 253 HIS A O 1
ATOM 2017 N N . GLY A 1 254 ? -24.025 -11.788 -10.841 1.00 46.62 254 GLY A N 1
ATOM 2018 C CA . GLY A 1 254 ? -22.792 -10.989 -10.917 1.00 46.62 254 GLY A CA 1
ATOM 2019 C C . GLY A 1 254 ? -21.705 -11.275 -9.875 1.00 46.62 254 GLY A C 1
ATOM 2020 O O . GLY A 1 254 ? -20.538 -10.984 -10.137 1.00 46.62 254 GLY A O 1
ATOM 2021 N N . SER A 1 255 ? -22.024 -11.879 -8.731 1.00 48.75 255 SER A N 1
ATOM 2022 C CA . SER A 1 255 ? -21.112 -11.857 -7.575 1.00 48.75 255 SER A CA 1
ATOM 2023 C C . SER A 1 255 ? -20.299 -13.144 -7.423 1.00 48.75 255 SER A C 1
ATOM 2025 O O . SER A 1 255 ? -20.604 -14.009 -6.604 1.00 48.75 255 SER A O 1
ATOM 2027 N N . LYS A 1 256 ? -19.216 -13.277 -8.202 1.00 56.41 256 LYS A N 1
ATOM 2028 C CA . LYS A 1 256 ? -18.176 -14.278 -7.896 1.00 56.41 256 LYS A CA 1
ATOM 2029 C C . LYS A 1 256 ? -17.586 -13.963 -6.527 1.00 56.41 256 LYS A C 1
ATOM 2031 O O . LYS A 1 256 ? -17.221 -12.813 -6.276 1.00 56.41 256 LYS A O 1
ATOM 2036 N N . LYS A 1 257 ? -17.467 -14.963 -5.650 1.00 62.19 257 LYS A N 1
ATOM 2037 C CA . LYS A 1 257 ? -16.892 -14.747 -4.320 1.00 62.19 257 LYS A CA 1
ATOM 2038 C C . LYS A 1 257 ? -15.445 -14.298 -4.495 1.00 62.19 257 LYS A C 1
ATOM 2040 O O . LYS A 1 257 ? -14.719 -14.838 -5.327 1.00 62.19 257 LYS A O 1
ATOM 2045 N N . ILE A 1 258 ? -14.992 -13.340 -3.686 1.00 60.59 258 ILE A N 1
ATOM 2046 C CA . ILE A 1 258 ? -13.596 -12.870 -3.728 1.00 60.59 258 ILE A CA 1
ATOM 2047 C C . ILE A 1 258 ? -12.594 -14.033 -3.589 1.00 60.59 258 ILE A C 1
ATOM 2049 O O . ILE A 1 258 ? -11.526 -14.004 -4.193 1.00 60.59 258 ILE A O 1
ATOM 2053 N N . SER A 1 259 ? -12.967 -15.093 -2.859 1.00 60.66 259 SER A N 1
ATOM 2054 C CA . SER A 1 259 ? -12.201 -16.337 -2.723 1.00 60.66 259 SER A CA 1
ATOM 2055 C C . SER A 1 259 ? -11.964 -17.055 -4.050 1.00 60.66 259 SER A C 1
ATOM 2057 O O . SER A 1 259 ? -10.891 -17.620 -4.253 1.00 60.66 259 SER A O 1
ATOM 2059 N N . ASP A 1 260 ? -12.919 -16.991 -4.977 1.00 70.62 260 ASP A N 1
ATOM 2060 C CA . ASP A 1 260 ? -12.864 -17.706 -6.254 1.00 70.62 260 ASP A CA 1
ATOM 2061 C C . ASP A 1 260 ? -11.757 -17.148 -7.155 1.00 70.62 260 ASP A C 1
ATOM 2063 O O . ASP A 1 260 ? -11.189 -17.871 -7.971 1.00 70.62 260 ASP A O 1
ATOM 2067 N N . PHE A 1 261 ? -11.384 -15.877 -6.968 1.00 62.72 261 PHE A N 1
ATOM 2068 C CA . PHE A 1 261 ? -10.259 -15.261 -7.673 1.00 62.72 261 PHE A CA 1
ATOM 2069 C C . PHE A 1 261 ? -8.891 -15.789 -7.215 1.00 62.72 261 PHE A C 1
ATOM 2071 O O . PHE A 1 261 ? -7.910 -15.652 -7.949 1.00 62.72 261 PHE A O 1
ATOM 2078 N N . PHE A 1 262 ? -8.802 -16.380 -6.019 1.00 68.12 262 PHE A N 1
ATOM 2079 C CA . PHE A 1 262 ? -7.549 -16.887 -5.447 1.00 68.12 262 PHE A CA 1
ATOM 2080 C C . PHE A 1 262 ? -7.419 -18.413 -5.515 1.00 68.12 262 PHE A C 1
ATOM 2082 O O . PHE A 1 262 ? -6.329 -18.939 -5.272 1.00 68.12 262 PHE A O 1
ATOM 2089 N N . SER A 1 263 ? -8.489 -19.122 -5.879 1.00 69.69 263 SER A N 1
ATOM 2090 C CA . SER A 1 263 ? -8.470 -20.568 -6.094 1.00 69.69 263 SER A CA 1
ATOM 2091 C C . SER A 1 263 ? -7.647 -20.917 -7.338 1.00 69.69 263 SER A C 1
ATOM 2093 O O . SER A 1 263 ? -7.849 -20.379 -8.428 1.00 69.69 263 SER A O 1
ATOM 2095 N N . LYS A 1 264 ? -6.666 -21.812 -7.178 1.00 49.31 264 LYS A N 1
ATOM 2096 C CA . LYS A 1 264 ? -5.790 -22.269 -8.265 1.00 49.31 264 LYS A CA 1
ATOM 2097 C C . LYS A 1 264 ? -6.646 -23.002 -9.305 1.00 49.31 264 LYS A C 1
ATOM 2099 O O . LYS A 1 264 ? -7.218 -24.033 -8.978 1.00 49.31 264 LYS A O 1
ATOM 2104 N N . LYS A 1 265 ? -6.728 -22.472 -10.534 1.00 52.56 265 LYS A N 1
ATOM 2105 C CA . LYS A 1 265 ? -7.404 -23.132 -11.665 1.00 52.56 265 LYS A CA 1
ATOM 2106 C C . LYS A 1 265 ? -6.900 -24.572 -11.805 1.00 52.56 265 LYS A C 1
ATOM 2108 O O . LYS A 1 265 ? -5.729 -24.780 -12.120 1.00 52.56 265 LYS A O 1
ATOM 2113 N N . THR A 1 266 ? -7.777 -25.542 -11.592 1.00 44.00 266 THR A N 1
ATOM 2114 C CA . THR A 1 266 ? -7.668 -26.864 -12.203 1.00 44.00 266 THR A CA 1
ATOM 2115 C C . THR A 1 266 ? -8.019 -26.691 -13.676 1.00 44.00 266 THR A C 1
ATOM 2117 O O . THR A 1 266 ? -9.137 -26.325 -14.021 1.00 44.00 266 THR A O 1
ATOM 2120 N N . GLU A 1 267 ? -7.021 -26.827 -14.545 1.00 42.81 267 GLU A N 1
ATOM 2121 C CA . GLU A 1 267 ? -7.231 -26.904 -15.989 1.00 42.81 267 GLU A CA 1
ATOM 2122 C C . GLU A 1 267 ? -7.837 -28.276 -16.299 1.00 42.81 267 GLU A C 1
ATOM 2124 O O . GLU A 1 267 ? -7.125 -29.278 -16.345 1.00 42.81 267 GLU A O 1
ATOM 2129 N N . GLU A 1 268 ? -9.156 -28.334 -16.464 1.00 44.47 268 GLU A N 1
ATOM 2130 C CA . GLU A 1 268 ? -9.807 -29.472 -17.109 1.00 44.47 268 GLU A CA 1
ATOM 2131 C C . GLU A 1 268 ? -9.559 -29.358 -18.616 1.00 44.47 268 GLU A C 1
ATOM 2133 O O . GLU A 1 268 ? -9.963 -28.398 -19.271 1.00 44.47 268 GLU A O 1
ATOM 2138 N N . LYS A 1 269 ? -8.798 -30.320 -19.143 1.00 41.53 269 LYS A N 1
ATOM 2139 C CA . LYS A 1 269 ? -8.672 -30.562 -20.577 1.00 41.53 269 LYS A CA 1
ATOM 2140 C C . LYS A 1 269 ? -9.955 -31.251 -21.032 1.00 41.53 269 LYS A C 1
ATOM 2142 O O . LYS A 1 269 ? -10.130 -32.434 -20.755 1.00 41.53 269 LYS A O 1
ATOM 2147 N N . GLU A 1 270 ? -10.829 -30.530 -21.722 1.00 44.16 270 GLU A N 1
ATOM 2148 C CA . GLU A 1 270 ? -11.857 -31.163 -22.546 1.00 44.16 270 GLU A CA 1
ATOM 2149 C C . GLU A 1 270 ? -11.163 -31.799 -23.758 1.00 44.16 270 GLU A C 1
ATOM 2151 O O . GLU A 1 270 ? -10.558 -31.115 -24.585 1.00 44.16 270 GLU A O 1
ATOM 2156 N N . ASN A 1 271 ? -11.185 -33.132 -23.800 1.00 38.94 271 ASN A N 1
ATOM 2157 C CA . ASN A 1 271 ? -10.875 -33.907 -24.993 1.00 38.94 271 ASN A CA 1
ATOM 2158 C C . ASN A 1 271 ? -12.015 -33.708 -25.996 1.00 38.94 271 ASN A C 1
ATOM 2160 O O . ASN A 1 271 ? -13.165 -34.036 -25.714 1.00 38.94 271 ASN A O 1
ATOM 2164 N N . GLU A 1 272 ? -11.665 -33.197 -27.167 1.00 45.69 272 GLU A N 1
ATOM 2165 C CA . GLU A 1 272 ? -12.505 -33.159 -28.355 1.00 45.69 272 GLU A CA 1
ATOM 2166 C C . GLU A 1 272 ? -12.567 -34.578 -28.952 1.00 45.69 272 GLU A C 1
ATOM 2168 O O . GLU A 1 272 ? -11.608 -35.057 -29.554 1.00 45.69 272 GLU A O 1
ATOM 2173 N N . GLU A 1 273 ? -13.681 -35.278 -28.728 1.00 49.44 273 GLU A N 1
ATOM 2174 C CA . GLU A 1 273 ? -14.068 -36.471 -29.485 1.00 49.44 273 GLU A CA 1
ATOM 2175 C C . GLU A 1 273 ? -15.092 -36.020 -30.535 1.00 49.44 273 GLU A C 1
ATOM 2177 O O . GLU A 1 273 ? -16.254 -35.762 -30.220 1.00 49.44 273 GLU A O 1
ATOM 2182 N N . VAL A 1 274 ? -14.639 -35.855 -31.780 1.00 52.41 274 VAL A N 1
ATOM 2183 C CA . VAL A 1 274 ? -15.510 -35.669 -32.946 1.00 52.41 274 VAL A CA 1
ATOM 2184 C C . VAL A 1 274 ? -15.461 -36.961 -33.750 1.00 52.41 274 VAL A C 1
ATOM 2186 O O . VAL A 1 274 ? -14.414 -37.330 -34.288 1.00 52.41 274 VAL A O 1
ATOM 2189 N N . ALA A 1 275 ? -16.601 -37.648 -33.751 1.00 40.78 275 ALA A N 1
ATOM 2190 C CA . ALA A 1 275 ? -16.968 -38.691 -34.700 1.00 40.78 275 ALA A CA 1
ATOM 2191 C C . ALA A 1 275 ? -17.273 -38.100 -36.085 1.00 40.78 275 ALA A C 1
ATOM 2193 O O . ALA A 1 275 ? -17.744 -36.939 -36.141 1.00 40.78 275 ALA A O 1
#

Organism: NCBI:txid41875

InterPro domains:
  IPR003958 Transcription factor CBF/NF-Y/archaeal histone domain [PF00808] (143-206)
  IPR009071 High mobility group box domain [PF00505] (15-76)
  IPR009071 High mobility group box domain [PS50118] (14-87)
  IPR009071 High mobility group box domain [SM00398] (13-88)
  IPR009072 Histone-fold [G3DSA:1.10.20.10] (109-220)
  IPR009072 Histone-fold [SSF47113] (111-215)
  IPR036910 High mobility group box domain superfamily [G3DSA:1.10.30.10] (3-108)
  IPR036910 High mobility group box domain superfamily [SSF47095] (12-77)
  IPR050568 Transcription/DNA replication regulator [PTHR10252] (118-245)

Secondary structure (DSSP, 8-state):
-PPPPPP--------PPPPHHHHHHHHHHHHHHHHHHHTT-SS--HHHHHHHHHHHHHHS-HHHHHHHHHHHHHHHHHHHHHHHHHHHHHHHHHHTGGGS------------------HHHHHHHHHHHHHHHTSSS-TT---S-HHHHHHHHTTSTT-----HHHHHHHHHHHHHHHHHHHHHHHHHHHHTT-SS--HHHHHHHHHH-GGGGGGHHHHHHTPPPTTPPP---S------------------TT---GGGGTS------------

Foldseek 3Di:
DDDDDDDDDDDDPPPDQDQLLVQLLVVCQVVLQVVCCVVVNVGDDPVSSVVVSVVVVVVDDVVRSVVSVVVSVVVVVVVVVVVVVVVVVVVVVVVVVVPPPDDDDDDDDDDDDDDDDDPVNVVVVVVVVVVVVVPPPPPPDQPDDLVVLLVLQVLPVVDPDDDPVNSSVVSVVVVVVVVQLVVLLVVQCVVVVHPDRDLVSSQCSLVVDPVNVVCNVQSVVPPPPPPDDDPDPDDDDDDDDDDDDDDDDDDDPDDDHPVVSVDDDPDDDDDDDDD

Sequence (275 aa):
MPPKKPSGPGGGSGKRRPSAYIVFTTENRESAKKELNEKGNLKPGMGDIAKLISGRWKNLTEEEKQKFKEKCEKEFDEKEERERNERADEKKDVEDKDKKDDDDDEDEEDLPKEDGMTEAERLVQQTQMQSMMNQDKDGNSLSLPLSRVKRIMKLDKSVKVASGDATKLITKATELFCEMLTQSALGSMKLGKRKTIKYLDVERAVLKKQKFDFLHDHVSAMKPKEGEPKKMTEKDVEVADEDGENKKEVETHGSKKISDFFSKKTEEKENEEVA

pLDDT: mean 70.84, std 21.84, range [30.88, 97.0]

Radius of gyration: 32.56 Å; chains: 1; bounding box: 87×92×67 Å